Protein AF-A0A1B6HUV1-F1 (afdb_monomer_lite)

Organism: NCBI:txid320908

InterPro domains:
  IPR027272 Piezo family [PTHR47049] (1-199)
  IPR031805 Piezo, TM25-28 [PF15917] (79-197)

Secondary structure (DSSP, 8-state):
-PPPGGGG-HHHHHHHHHHT---SSS---GGGGHHHHHHHHHHHHHHHHHHHHHHTTTS--TT------HHHHTSTTPPPSS---SS---SHHHHHHHHHHHHHHHHHHHHHHHHHHSS-SHHHHHHHHHHHHHHHHGGGGGGS-HHHHHHHHHHHHHHHHHHHHHHHHHHHHHHHSHHHHHHHHHHHHHHHT------S-----

Structure (mmCIF, N/CA/C/O backbone):
data_AF-A0A1B6HUV1-F1
#
_entry.id   AF-A0A1B6HUV1-F1
#
loop_
_atom_site.group_PDB
_atom_site.id
_atom_site.type_symbol
_atom_site.label_atom_id
_atom_site.label_alt_id
_atom_site.label_comp_id
_atom_site.label_asym_id
_atom_site.label_entity_id
_atom_site.label_seq_id
_atom_site.pdbx_PDB_ins_code
_atom_site.Cartn_x
_atom_site.Cartn_y
_atom_site.Cartn_z
_atom_site.occupancy
_atom_site.B_iso_or_equiv
_atom_site.auth_seq_id
_atom_site.auth_comp_id
_atom_site.auth_asym_id
_atom_site.auth_atom_id
_atom_site.pdbx_PDB_model_num
ATOM 1 N N . CYS A 1 1 ? -28.349 -22.172 30.307 1.00 80.44 1 CYS A N 1
ATOM 2 C CA . CYS A 1 1 ? -27.721 -21.577 29.109 1.00 80.44 1 CYS A CA 1
ATOM 3 C C . CYS A 1 1 ? -26.532 -20.739 29.554 1.00 80.44 1 CYS A C 1
ATOM 5 O O . CYS A 1 1 ? -26.648 -20.102 30.593 1.00 80.44 1 CYS A O 1
ATOM 7 N N . ILE A 1 2 ? -25.417 -20.772 28.823 1.00 85.19 2 ILE A N 1
ATOM 8 C CA . ILE A 1 2 ? -24.266 -19.889 29.067 1.00 85.19 2 ILE A CA 1
ATOM 9 C C . ILE A 1 2 ? -24.419 -18.717 28.101 1.00 85.19 2 ILE A C 1
ATOM 11 O O . ILE A 1 2 ? -24.547 -18.942 26.898 1.00 85.19 2 ILE A O 1
ATOM 15 N N . VAL A 1 3 ? -24.486 -17.503 28.636 1.00 87.25 3 VAL A N 1
ATOM 16 C CA . VAL A 1 3 ? -24.608 -16.267 27.855 1.00 87.25 3 VAL A CA 1
ATOM 17 C C . VAL A 1 3 ? -23.222 -15.643 27.753 1.00 87.25 3 VAL A C 1
ATOM 19 O O . VAL A 1 3 ? -22.431 -15.741 28.692 1.00 87.25 3 VAL A O 1
ATOM 22 N N . TYR A 1 4 ? -22.904 -15.054 26.603 1.00 89.56 4 TYR A N 1
ATOM 23 C CA . TYR A 1 4 ? -21.659 -14.314 26.458 1.00 89.56 4 TYR A CA 1
ATOM 24 C C . TYR A 1 4 ? -21.707 -13.015 27.278 1.00 89.56 4 TYR A C 1
ATOM 26 O O . TYR A 1 4 ? -22.754 -12.375 27.323 1.00 89.56 4 TYR A O 1
ATOM 34 N N . PRO A 1 5 ? -20.592 -12.585 27.889 1.00 90.50 5 PRO A N 1
ATOM 35 C CA . PRO A 1 5 ? -20.577 -11.431 28.789 1.00 90.50 5 PRO A CA 1
ATOM 36 C C . PRO A 1 5 ? -20.516 -10.079 28.051 1.00 90.50 5 PRO A C 1
ATOM 38 O O . PRO A 1 5 ? -20.207 -9.059 28.657 1.00 90.50 5 PRO A O 1
ATOM 41 N N . TRP A 1 6 ? -20.748 -10.043 26.734 1.00 88.75 6 TRP A N 1
ATOM 42 C CA . TRP A 1 6 ? -20.498 -8.849 25.917 1.00 88.75 6 TRP A CA 1
ATOM 43 C C . TRP A 1 6 ? -21.374 -7.657 26.316 1.00 88.75 6 TRP A C 1
ATOM 45 O O . TRP A 1 6 ? -20.890 -6.530 26.302 1.00 88.75 6 TRP A O 1
ATOM 55 N N . ASP A 1 7 ? -22.612 -7.912 26.746 1.00 83.88 7 ASP A N 1
ATOM 56 C CA . ASP A 1 7 ? -23.598 -6.885 27.107 1.00 83.88 7 ASP A CA 1
ATOM 57 C C . ASP A 1 7 ? -23.412 -6.278 28.504 1.00 83.88 7 ASP A C 1
ATOM 59 O O . ASP A 1 7 ? -24.178 -5.404 28.906 1.00 83.88 7 ASP A O 1
ATOM 63 N N . GLU A 1 8 ? -22.404 -6.716 29.263 1.00 86.62 8 GLU A N 1
ATOM 64 C CA . GLU A 1 8 ? -22.185 -6.216 30.623 1.00 86.62 8 GLU A CA 1
ATOM 65 C C . GLU A 1 8 ? -21.719 -4.752 30.646 1.00 86.62 8 GLU A C 1
ATOM 67 O O . GLU A 1 8 ? -22.071 -4.007 31.561 1.00 86.62 8 GLU A O 1
ATOM 72 N N . THR A 1 9 ? -20.932 -4.314 29.654 1.00 87.38 9 THR A N 1
ATOM 73 C CA . THR A 1 9 ? -20.444 -2.926 29.561 1.00 87.38 9 THR A CA 1
ATOM 74 C C . THR A 1 9 ? -20.261 -2.476 28.111 1.00 87.38 9 THR A C 1
ATOM 76 O O . THR A 1 9 ? -19.944 -3.280 27.236 1.00 87.38 9 THR A O 1
ATOM 79 N N . GLU A 1 10 ? -20.347 -1.163 27.862 1.00 83.69 10 GLU A N 1
ATOM 80 C CA . GLU A 1 10 ? -20.057 -0.575 26.540 1.00 83.69 10 GLU A CA 1
ATOM 81 C C . GLU A 1 10 ? -18.635 -0.919 26.039 1.00 83.69 10 GLU A C 1
ATOM 83 O O . GLU A 1 10 ? -18.409 -1.078 24.840 1.00 83.69 10 GLU A O 1
ATOM 88 N N . ILE A 1 11 ? -17.674 -1.081 26.958 1.00 86.31 11 ILE A N 1
ATOM 89 C CA . ILE A 1 11 ? -16.288 -1.471 26.654 1.00 86.31 11 ILE A CA 1
ATOM 90 C C . ILE A 1 11 ? -16.246 -2.896 26.094 1.00 86.31 11 ILE A C 1
ATOM 92 O O . ILE A 1 11 ? -15.588 -3.138 25.081 1.00 86.31 11 ILE A O 1
ATOM 96 N N . LEU A 1 12 ? -16.948 -3.839 26.733 1.00 88.19 12 LEU A N 1
ATOM 97 C CA . LEU A 1 12 ? -17.001 -5.229 26.279 1.00 88.19 12 LEU A CA 1
ATOM 98 C C . LEU A 1 12 ? -17.706 -5.350 24.921 1.00 88.19 12 LEU A C 1
ATOM 100 O O . LEU A 1 12 ? -17.223 -6.095 24.069 1.00 88.19 12 LEU A O 1
ATOM 104 N N . GLN A 1 13 ? -18.755 -4.560 24.674 1.00 85.81 13 GLN A N 1
ATOM 105 C CA . GLN A 1 13 ? -19.392 -4.474 23.355 1.00 85.81 13 GLN A CA 1
ATOM 106 C C . GLN A 1 13 ? -18.425 -3.927 22.289 1.00 85.81 13 GLN A C 1
ATOM 108 O O . GLN A 1 13 ? -18.310 -4.489 21.200 1.00 85.81 13 GLN A O 1
ATOM 113 N N . GLY A 1 14 ? -17.659 -2.877 22.606 1.00 85.38 14 GLY A N 1
ATOM 114 C CA . GLY A 1 14 ? -16.636 -2.337 21.704 1.00 85.38 14 GLY A CA 1
ATOM 115 C C . GLY A 1 14 ? -15.519 -3.340 21.383 1.00 85.38 14 GLY A C 1
ATOM 116 O O . GLY A 1 14 ? -15.074 -3.429 20.235 1.00 85.38 14 GLY A O 1
ATOM 117 N N . ILE A 1 15 ? -15.090 -4.130 22.374 1.00 88.19 15 ILE A N 1
ATOM 118 C CA . ILE A 1 15 ? -14.117 -5.219 22.194 1.00 88.19 15 ILE A CA 1
ATOM 119 C C . ILE A 1 15 ? -14.700 -6.322 21.306 1.00 88.19 15 ILE A C 1
ATOM 121 O O . ILE A 1 15 ? -14.016 -6.781 20.389 1.00 88.19 15 ILE A O 1
ATOM 125 N N . GLN A 1 16 ? -15.947 -6.732 21.554 1.00 89.69 16 GLN A N 1
ATOM 126 C CA . GLN A 1 16 ? -16.643 -7.752 20.768 1.00 89.69 16 GLN A CA 1
ATOM 127 C C . GLN A 1 16 ? -16.723 -7.352 19.291 1.00 89.69 16 GLN A C 1
ATOM 129 O O . GLN A 1 16 ? -16.333 -8.141 18.425 1.00 89.69 16 GLN A O 1
ATOM 134 N N . GLU A 1 17 ? -17.137 -6.114 19.005 1.00 84.50 17 GLU A N 1
ATOM 135 C CA . GLU A 1 17 ? -17.270 -5.607 17.637 1.00 84.50 17 GLU A CA 1
ATOM 136 C C . GLU A 1 17 ? -15.907 -5.520 16.932 1.00 84.50 17 GLU A C 1
ATOM 138 O O . GLU A 1 17 ? -15.778 -5.922 15.772 1.00 84.50 17 GLU A O 1
ATOM 143 N N . TRP A 1 18 ? -14.874 -5.018 17.621 1.00 85.62 18 TRP A N 1
ATOM 144 C CA . TRP A 1 18 ? -13.548 -4.838 17.027 1.00 85.62 18 TRP A CA 1
ATOM 145 C C . TRP A 1 18 ? -12.814 -6.167 16.796 1.00 85.62 18 TRP A C 1
ATOM 147 O O . TRP A 1 18 ? -12.224 -6.358 15.733 1.00 85.62 18 TRP A O 1
ATOM 157 N N . MET A 1 19 ? -12.875 -7.101 17.752 1.00 88.75 19 MET A N 1
ATOM 158 C CA . MET A 1 19 ? -12.249 -8.424 17.622 1.00 88.75 19 MET A CA 1
ATOM 159 C C . MET A 1 19 ? -13.048 -9.397 16.745 1.00 88.75 19 MET A C 1
ATOM 161 O O . MET A 1 19 ? -12.586 -10.515 16.519 1.00 88.75 19 MET A O 1
ATOM 165 N N . PHE A 1 20 ? -14.221 -8.990 16.244 1.00 89.88 20 PHE A N 1
ATOM 166 C CA . PHE A 1 20 ? -15.094 -9.823 15.415 1.00 89.88 20 PHE A CA 1
ATOM 167 C C . PHE A 1 20 ? -15.537 -11.110 16.143 1.00 89.88 20 PHE A C 1
ATOM 169 O O . PHE A 1 20 ? -15.536 -12.206 15.579 1.00 89.88 20 PHE A O 1
ATOM 176 N N . LEU A 1 21 ? -15.886 -10.986 17.428 1.00 91.44 21 LEU A N 1
ATOM 177 C CA . LEU A 1 21 ? -16.279 -12.121 18.266 1.00 91.44 21 LEU A CA 1
ATOM 178 C C . LEU A 1 21 ? -17.738 -12.550 18.028 1.00 91.44 21 LEU A C 1
ATOM 180 O O . LEU A 1 21 ? -18.587 -11.714 17.712 1.00 91.44 21 LEU A O 1
ATOM 184 N N . PRO A 1 22 ? -18.059 -13.846 18.205 1.00 91.50 22 PRO A N 1
ATOM 185 C CA . PRO A 1 22 ? -19.411 -14.349 18.017 1.00 91.50 22 PRO A CA 1
ATOM 186 C C . PRO A 1 22 ? -20.359 -13.845 19.110 1.00 91.50 22 PRO A C 1
ATOM 188 O O . PRO A 1 22 ? -20.029 -13.849 20.298 1.00 91.50 22 PRO A O 1
ATOM 191 N N . ASP A 1 23 ? -21.562 -13.475 18.687 1.00 89.25 23 ASP A N 1
ATOM 192 C CA . ASP A 1 23 ? -22.667 -13.076 19.551 1.00 89.25 23 ASP A CA 1
ATOM 193 C C . ASP A 1 23 ? -23.992 -13.515 18.890 1.00 89.25 23 ASP A C 1
ATOM 195 O O . ASP A 1 23 ? -24.202 -13.221 17.708 1.00 89.25 23 ASP A O 1
ATOM 199 N N . PRO A 1 24 ? -24.867 -14.264 19.587 1.00 86.56 24 PRO A N 1
ATOM 200 C CA . PRO A 1 24 ? -26.168 -14.663 19.055 1.00 86.56 24 PRO A CA 1
ATOM 201 C C . PRO A 1 24 ? -27.162 -13.500 18.895 1.00 86.56 24 PRO A C 1
ATOM 203 O O . PRO A 1 24 ? -28.069 -13.606 18.072 1.00 86.56 24 PRO A O 1
ATOM 206 N N . ILE A 1 25 ? -27.021 -12.419 19.668 1.00 85.06 25 ILE A N 1
ATOM 207 C CA . ILE A 1 25 ? -27.907 -11.249 19.641 1.00 85.06 25 ILE A CA 1
ATOM 208 C C . ILE A 1 25 ? -27.407 -10.250 18.592 1.00 85.06 25 ILE A C 1
ATOM 210 O O . ILE A 1 25 ? -28.195 -9.733 17.794 1.00 85.06 25 ILE A O 1
ATOM 214 N N . HIS A 1 26 ? -26.097 -9.990 18.563 1.00 84.62 26 HIS A N 1
ATOM 215 C CA . HIS A 1 26 ? -25.458 -9.012 17.673 1.00 84.62 26 HIS A CA 1
ATOM 216 C C . HIS A 1 26 ? -24.318 -9.638 16.850 1.00 84.62 26 HIS A C 1
ATOM 218 O O . HIS A 1 26 ? -23.142 -9.308 17.037 1.00 84.62 26 HIS A O 1
ATOM 224 N N . PRO A 1 27 ? -24.635 -10.550 15.911 1.00 87.25 27 PRO A N 1
ATOM 225 C CA . PRO A 1 27 ? -23.617 -11.288 15.181 1.00 87.25 27 PRO A CA 1
ATOM 226 C C . PRO A 1 27 ? -22.751 -10.361 14.317 1.00 87.25 27 PRO A C 1
ATOM 228 O O . PRO A 1 27 ? -23.274 -9.475 13.628 1.00 87.25 27 PRO A O 1
ATOM 231 N N . PRO A 1 28 ? -21.424 -10.580 14.282 1.00 88.00 28 PRO A N 1
ATOM 232 C CA . PRO A 1 28 ? -20.547 -9.786 13.444 1.00 88.00 28 PRO A CA 1
ATOM 233 C C . PRO A 1 28 ? -20.866 -10.033 11.956 1.00 88.00 28 PRO A C 1
ATOM 235 O O . PRO A 1 28 ? -21.083 -11.172 11.531 1.00 88.00 28 PRO A O 1
ATOM 238 N N . PRO A 1 29 ? -20.900 -8.981 11.120 1.00 86.75 29 PRO A N 1
ATOM 239 C CA . PRO A 1 29 ? -21.332 -9.100 9.732 1.00 86.75 29 PRO A CA 1
ATOM 240 C C . PRO A 1 29 ? -20.332 -9.897 8.883 1.00 86.75 29 PRO A C 1
ATOM 242 O O . PRO A 1 29 ? -19.293 -9.380 8.463 1.00 86.75 29 PRO A O 1
ATOM 245 N N . ALA A 1 30 ? -20.691 -11.142 8.561 1.00 89.75 30 ALA A N 1
ATOM 246 C CA . ALA A 1 30 ? -19.861 -12.074 7.795 1.00 89.75 30 ALA A CA 1
ATOM 247 C C . ALA A 1 30 ? -19.481 -11.572 6.388 1.00 89.75 30 ALA A C 1
ATOM 249 O O . ALA A 1 30 ? -18.423 -11.933 5.879 1.00 89.75 30 ALA A O 1
ATOM 250 N N . TYR A 1 31 ? -20.282 -10.698 5.764 1.00 88.69 31 TYR A N 1
ATOM 251 C CA . TYR A 1 31 ? -19.970 -10.161 4.431 1.00 88.69 31 TYR A CA 1
ATOM 252 C C . TYR A 1 31 ? -18.658 -9.358 4.394 1.00 88.69 31 TYR A C 1
ATOM 254 O O . TYR A 1 31 ? -18.056 -9.238 3.328 1.00 88.69 31 TYR A O 1
ATOM 262 N N . LYS A 1 32 ? -18.174 -8.840 5.537 1.00 87.50 32 LYS A N 1
ATOM 263 C CA . LYS A 1 32 ? -16.873 -8.150 5.621 1.00 87.50 32 LYS A CA 1
ATOM 264 C C . LYS A 1 32 ? -15.701 -9.072 5.245 1.00 87.50 32 LYS A C 1
ATOM 266 O O . LYS A 1 32 ? -14.723 -8.594 4.677 1.00 87.50 32 LYS A O 1
ATOM 271 N N . LEU A 1 33 ? -15.838 -10.384 5.465 1.00 91.44 33 LEU A N 1
ATOM 272 C CA . LEU A 1 33 ? -14.831 -11.399 5.124 1.00 91.44 33 LEU A CA 1
ATOM 273 C C . LEU A 1 33 ? -14.661 -11.599 3.608 1.00 91.44 33 LEU A C 1
ATOM 275 O O . LEU A 1 33 ? -13.710 -12.248 3.176 1.00 91.44 33 LEU A O 1
ATOM 279 N N . MET A 1 34 ? -15.538 -11.026 2.774 1.00 93.62 34 MET A N 1
ATOM 280 C CA . MET A 1 34 ? -15.381 -11.076 1.315 1.00 93.62 34 MET A CA 1
ATOM 281 C C . MET A 1 34 ? -14.080 -10.411 0.856 1.00 93.62 34 MET A C 1
ATOM 283 O O . MET A 1 34 ? -13.440 -10.899 -0.074 1.00 93.62 34 MET A O 1
ATOM 287 N N . CYS A 1 35 ? -13.649 -9.339 1.527 1.00 92.00 35 CYS A N 1
ATOM 288 C CA . CYS A 1 35 ? -12.364 -8.701 1.245 1.00 92.00 35 CYS A CA 1
ATOM 289 C C . CYS A 1 35 ? -11.197 -9.672 1.482 1.00 92.00 35 CYS A C 1
ATOM 291 O O . CYS A 1 35 ? -10.323 -9.799 0.623 1.00 92.00 35 CYS A O 1
ATOM 293 N N . ASP A 1 36 ? -11.222 -10.406 2.595 1.00 94.94 36 ASP A N 1
ATOM 294 C CA . ASP A 1 36 ? -10.185 -11.383 2.942 1.00 94.94 36 ASP A CA 1
ATOM 295 C C . ASP A 1 36 ? -10.186 -12.569 1.975 1.00 94.94 36 ASP A C 1
ATOM 297 O O . ASP A 1 36 ? -9.124 -13.036 1.566 1.00 94.94 36 ASP A O 1
ATOM 301 N N . PHE A 1 37 ? -11.365 -13.014 1.531 1.00 96.62 37 PHE A N 1
ATOM 302 C CA . PHE A 1 37 ? -11.483 -14.037 0.493 1.00 96.62 37 PHE A CA 1
ATOM 303 C C . PHE A 1 37 ? -10.841 -13.595 -0.830 1.00 96.62 37 PHE A C 1
ATOM 305 O O . PHE A 1 37 ? -10.109 -14.369 -1.451 1.00 96.62 37 PHE A O 1
ATOM 312 N N . VAL A 1 38 ? -11.065 -12.347 -1.258 1.00 97.00 38 VAL A N 1
ATOM 313 C CA . VAL A 1 38 ? -10.429 -11.800 -2.469 1.00 97.00 38 VAL A CA 1
ATOM 314 C C . VAL A 1 38 ? -8.910 -11.746 -2.302 1.00 97.00 38 VAL A C 1
ATOM 316 O O . VAL A 1 38 ? -8.186 -12.159 -3.209 1.00 97.00 38 VAL A O 1
ATOM 319 N N . VAL A 1 39 ? -8.410 -11.306 -1.143 1.00 97.69 39 VAL A N 1
ATOM 320 C CA . VAL A 1 39 ? -6.967 -11.312 -0.847 1.00 97.69 39 VAL A CA 1
ATOM 321 C C . VAL A 1 39 ? -6.408 -12.735 -0.890 1.00 97.69 39 VAL A C 1
ATOM 323 O O . VAL A 1 39 ? -5.384 -12.961 -1.532 1.00 97.69 39 VAL A O 1
ATOM 326 N N . LEU A 1 40 ? -7.092 -13.708 -0.284 1.00 97.94 40 LEU A N 1
ATOM 327 C CA . LEU A 1 40 ? -6.692 -15.114 -0.314 1.00 97.94 40 LEU A CA 1
ATOM 328 C C . LEU A 1 40 ? -6.615 -15.644 -1.749 1.00 97.94 40 LEU A C 1
ATOM 330 O O . LEU A 1 40 ? -5.623 -16.271 -2.115 1.00 97.94 40 LEU A O 1
ATOM 334 N N . LEU A 1 41 ? -7.613 -15.344 -2.584 1.00 98.06 41 LEU A N 1
ATOM 335 C CA . LEU A 1 41 ? -7.611 -15.719 -3.997 1.00 98.06 41 LEU A CA 1
ATOM 336 C C . LEU A 1 41 ? -6.377 -15.153 -4.712 1.00 98.06 41 LEU A C 1
ATOM 338 O O . LEU A 1 41 ? -5.681 -15.897 -5.409 1.00 98.06 41 LEU A O 1
ATOM 342 N N . LEU A 1 42 ? -6.075 -13.865 -4.517 1.00 98.31 42 LEU A N 1
ATOM 343 C CA . LEU A 1 42 ? -4.901 -13.218 -5.110 1.00 98.31 42 LEU A CA 1
ATOM 344 C C . LEU A 1 42 ? -3.592 -13.853 -4.620 1.00 98.31 42 LEU A C 1
ATOM 346 O O . LEU A 1 42 ? -2.721 -14.146 -5.438 1.00 98.31 42 LEU A O 1
ATOM 350 N N . VAL A 1 43 ? -3.470 -14.145 -3.323 1.00 98.19 43 VAL A N 1
ATOM 351 C CA . VAL A 1 43 ? -2.295 -14.815 -2.741 1.00 98.19 43 VAL A CA 1
ATOM 352 C C . VAL A 1 43 ? -2.127 -16.229 -3.303 1.00 98.19 43 VAL A C 1
ATOM 354 O O . VAL A 1 43 ? -1.019 -16.611 -3.678 1.00 98.19 43 VAL A O 1
ATOM 357 N N . CYS A 1 44 ? -3.209 -17.000 -3.447 1.00 98.31 44 CYS A N 1
ATOM 358 C CA . CYS A 1 44 ? -3.165 -18.328 -4.061 1.00 98.31 44 CYS A CA 1
ATOM 359 C C . CYS A 1 44 ? -2.705 -18.272 -5.526 1.00 98.31 44 CYS A C 1
ATOM 361 O O . CYS A 1 44 ? -1.914 -19.114 -5.959 1.00 98.31 44 CYS A O 1
ATOM 363 N N . ARG A 1 45 ? -3.164 -17.277 -6.297 1.00 98.12 45 ARG A N 1
ATOM 364 C CA . ARG A 1 45 ? -2.703 -17.066 -7.679 1.00 98.12 45 ARG A CA 1
ATOM 365 C C . ARG A 1 45 ? -1.243 -16.629 -7.727 1.00 98.12 45 ARG A C 1
ATOM 367 O O . ARG A 1 45 ? -0.491 -17.174 -8.529 1.00 98.12 45 ARG A O 1
ATOM 374 N N . GLN A 1 46 ? -0.819 -15.739 -6.836 1.00 97.62 46 GLN A N 1
ATOM 375 C CA . GLN A 1 46 ? 0.578 -15.322 -6.738 1.00 97.62 46 GLN A CA 1
ATOM 376 C C . GLN A 1 46 ? 1.501 -16.500 -6.386 1.00 97.62 46 GLN A C 1
ATOM 378 O O . GLN A 1 46 ? 2.566 -16.650 -6.979 1.00 97.62 46 GLN A O 1
ATOM 383 N N . ALA A 1 47 ? 1.074 -17.392 -5.488 1.00 97.88 47 ALA A N 1
ATOM 384 C CA . ALA A 1 47 ? 1.823 -18.602 -5.154 1.00 97.88 47 ALA A CA 1
ATOM 385 C C . ALA A 1 47 ? 1.992 -19.540 -6.361 1.00 97.88 47 ALA A C 1
ATOM 387 O O . ALA A 1 47 ? 3.040 -20.167 -6.515 1.00 97.88 47 ALA A O 1
ATOM 388 N N . LEU A 1 48 ? 0.989 -19.627 -7.243 1.00 96.69 48 LEU A N 1
ATOM 389 C CA . LEU A 1 48 ? 1.117 -20.359 -8.504 1.00 96.69 48 LEU A CA 1
ATOM 390 C C . LEU A 1 48 ? 2.158 -19.711 -9.427 1.00 96.69 48 LEU A C 1
ATOM 392 O O . LEU A 1 48 ? 2.984 -20.431 -9.982 1.00 96.69 48 LEU A O 1
ATOM 396 N N . VAL A 1 49 ? 2.151 -18.380 -9.557 1.00 95.25 49 VAL A N 1
ATOM 397 C CA . VAL A 1 49 ? 3.151 -17.644 -10.353 1.00 95.25 49 VAL A CA 1
ATOM 398 C C . VAL A 1 49 ? 4.563 -17.921 -9.834 1.00 95.25 49 VAL A C 1
ATOM 400 O O . VAL A 1 49 ? 5.422 -18.311 -10.619 1.00 95.25 49 VAL A O 1
ATOM 403 N N . PHE A 1 50 ? 4.787 -17.866 -8.518 1.00 96.06 50 PHE A N 1
ATOM 404 C CA . PHE A 1 50 ? 6.094 -18.191 -7.932 1.00 96.06 50 PHE A CA 1
ATOM 405 C C . PHE A 1 50 ? 6.532 -19.639 -8.180 1.00 96.06 50 PHE A C 1
ATOM 407 O O . PHE A 1 50 ? 7.710 -19.894 -8.415 1.00 96.06 50 PHE A O 1
ATOM 414 N N . ARG A 1 51 ? 5.603 -20.605 -8.188 1.00 95.62 51 ARG A N 1
ATOM 415 C CA . ARG A 1 51 ? 5.925 -21.997 -8.557 1.00 95.62 51 ARG A CA 1
ATOM 416 C C . ARG A 1 51 ? 6.335 -22.125 -10.023 1.00 95.62 51 ARG A C 1
ATOM 418 O O . ARG A 1 51 ? 7.209 -22.929 -10.339 1.00 95.62 51 ARG A O 1
ATOM 425 N N . ILE A 1 52 ? 5.702 -21.363 -10.917 1.00 93.75 52 ILE A N 1
ATOM 426 C CA . I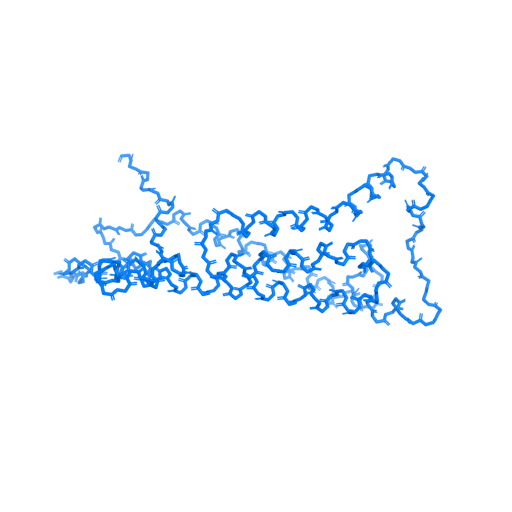LE A 1 52 ? 6.062 -21.329 -12.340 1.00 93.75 52 ILE A CA 1
ATOM 427 C C . ILE A 1 52 ? 7.451 -20.713 -12.509 1.00 93.75 52 ILE A C 1
ATOM 429 O O . ILE A 1 52 ? 8.274 -21.310 -13.201 1.00 93.75 52 ILE A O 1
ATOM 433 N N . GLU A 1 53 ? 7.724 -19.588 -11.844 1.00 94.56 53 GLU A N 1
ATOM 434 C CA . GLU A 1 53 ? 9.041 -18.941 -11.839 1.00 94.56 53 GLU A CA 1
ATOM 435 C C . GLU A 1 53 ? 10.127 -19.884 -11.317 1.00 94.56 53 GLU A C 1
ATOM 437 O O . GLU A 1 53 ? 11.165 -20.020 -11.951 1.00 94.56 53 GLU A O 1
ATOM 442 N N . GLN A 1 54 ? 9.866 -20.600 -10.219 1.00 93.56 54 GLN A N 1
ATOM 443 C CA . GLN A 1 54 ? 10.812 -21.566 -9.660 1.00 93.56 54 GLN A CA 1
ATOM 444 C C . GLN A 1 54 ? 11.074 -22.746 -10.607 1.00 93.56 54 GLN A C 1
ATOM 446 O O . GLN A 1 54 ? 12.209 -23.198 -10.727 1.00 93.56 54 GLN A O 1
ATOM 451 N N . ARG A 1 55 ? 10.040 -23.264 -11.286 1.00 92.62 55 ARG A N 1
ATOM 452 C CA . ARG A 1 55 ? 10.179 -24.383 -12.236 1.00 92.62 55 ARG A CA 1
ATOM 453 C C . ARG A 1 55 ? 10.971 -23.996 -13.488 1.00 92.62 55 ARG A C 1
ATOM 455 O O . ARG A 1 55 ? 11.642 -24.854 -14.049 1.00 92.62 55 ARG A O 1
ATOM 462 N N . HIS A 1 56 ? 10.857 -22.748 -13.931 1.00 91.81 56 HIS A N 1
ATOM 463 C CA . HIS A 1 56 ? 11.530 -22.246 -15.131 1.00 91.81 56 HIS A CA 1
ATOM 464 C C . HIS A 1 56 ? 12.734 -21.364 -14.789 1.00 91.81 56 HIS A C 1
ATOM 466 O O . HIS A 1 56 ? 13.193 -20.601 -15.636 1.00 91.81 56 HIS A O 1
ATOM 472 N N . ASP A 1 57 ? 13.260 -21.444 -13.563 1.00 90.25 57 ASP A N 1
ATOM 473 C CA . ASP A 1 57 ? 14.425 -20.653 -13.191 1.00 90.25 57 ASP A CA 1
ATOM 474 C C . ASP A 1 57 ? 15.634 -21.071 -14.039 1.00 90.25 57 ASP A C 1
ATOM 476 O O . ASP A 1 57 ? 16.020 -22.237 -14.071 1.00 90.25 57 ASP A O 1
ATOM 480 N N . GLY A 1 58 ? 16.202 -20.117 -14.776 1.00 85.44 58 GLY A N 1
ATOM 481 C CA . GLY A 1 58 ? 17.297 -20.370 -15.717 1.00 85.44 58 GLY A CA 1
ATOM 482 C C . GLY A 1 58 ? 16.883 -20.996 -17.055 1.00 85.44 58 GLY A C 1
ATOM 483 O O . GLY A 1 58 ? 17.751 -21.217 -17.897 1.00 85.44 58 GLY A O 1
ATOM 484 N N . HIS A 1 59 ? 15.591 -21.236 -17.286 1.00 88.50 59 HIS A N 1
ATOM 485 C CA . HIS A 1 59 ? 15.057 -21.709 -18.564 1.00 88.50 59 HIS A CA 1
ATOM 486 C C . HIS A 1 59 ? 14.272 -20.608 -19.283 1.00 88.50 59 HIS A C 1
ATOM 488 O O . HIS A 1 59 ? 13.738 -19.689 -18.660 1.00 88.50 59 HIS A O 1
ATOM 494 N N . GLU A 1 60 ? 14.181 -20.700 -20.611 1.00 86.00 60 GLU A N 1
ATOM 495 C CA . GLU A 1 60 ? 13.330 -19.793 -21.376 1.00 86.00 60 GLU A CA 1
ATOM 496 C C . GLU A 1 60 ? 11.855 -20.046 -21.048 1.00 86.00 60 GLU A C 1
ATOM 498 O O . GLU A 1 60 ? 11.344 -21.164 -21.137 1.00 86.00 60 GLU A O 1
ATOM 503 N N . TYR A 1 61 ? 11.163 -18.976 -20.672 1.00 90.38 61 TYR A N 1
ATOM 504 C CA . TYR A 1 61 ? 9.726 -18.951 -20.456 1.00 90.38 61 TYR A CA 1
ATOM 505 C C . TYR A 1 61 ? 9.118 -17.919 -21.403 1.00 90.38 61 TYR A C 1
ATOM 507 O O . TYR A 1 61 ? 9.672 -16.833 -21.569 1.00 90.38 61 TYR A O 1
ATOM 515 N N . ALA A 1 62 ? 7.965 -18.223 -22.007 1.00 91.25 62 ALA A N 1
ATOM 516 C CA . ALA A 1 62 ? 7.340 -17.347 -23.005 1.00 91.25 62 ALA A CA 1
ATOM 517 C C . ALA A 1 62 ? 7.030 -15.933 -22.470 1.00 91.25 62 ALA A C 1
ATOM 519 O O . ALA A 1 62 ? 7.035 -14.968 -23.228 1.00 91.25 62 ALA A O 1
ATOM 520 N N . GLY A 1 63 ? 6.782 -15.803 -21.161 1.00 87.19 63 GLY A N 1
ATOM 521 C CA . GLY A 1 63 ? 6.576 -14.517 -20.484 1.00 87.19 63 GLY A CA 1
ATOM 522 C C . GLY A 1 63 ? 7.860 -13.792 -20.058 1.00 87.19 63 GLY A C 1
ATOM 523 O O . GLY A 1 63 ? 7.768 -12.723 -19.465 1.00 87.19 63 GLY A O 1
ATOM 524 N N . GLY A 1 64 ? 9.039 -14.352 -20.334 1.00 89.06 64 GLY A N 1
ATOM 525 C CA . GLY A 1 64 ? 10.327 -13.808 -19.914 1.00 89.06 64 GLY A CA 1
ATOM 526 C C . GLY A 1 64 ? 10.641 -14.019 -18.428 1.00 89.06 64 GLY A C 1
ATOM 527 O O . GLY A 1 64 ? 10.043 -14.857 -17.753 1.00 89.06 64 GLY A O 1
ATOM 528 N N . THR A 1 65 ? 11.623 -13.260 -17.934 1.00 88.38 65 THR A N 1
ATOM 529 C CA . THR A 1 65 ? 12.112 -13.306 -16.547 1.00 88.38 65 THR A CA 1
ATOM 530 C C . THR A 1 65 ? 11.574 -12.144 -15.715 1.00 88.38 65 THR A C 1
ATOM 532 O O . THR A 1 65 ? 11.616 -10.996 -16.151 1.00 88.38 65 THR A O 1
ATOM 535 N N . ASN A 1 66 ? 11.139 -12.434 -14.485 1.00 90.19 66 ASN A N 1
ATOM 536 C CA . ASN A 1 66 ? 10.717 -11.434 -13.494 1.00 90.19 66 ASN A CA 1
ATOM 537 C C . ASN A 1 66 ? 11.837 -11.068 -12.499 1.00 90.19 66 ASN A C 1
ATOM 539 O O . ASN A 1 66 ? 11.585 -10.453 -11.460 1.00 90.19 66 ASN A O 1
ATOM 543 N N . LYS A 1 67 ? 13.093 -11.446 -12.786 1.00 88.81 67 LYS A N 1
ATOM 544 C CA . LYS A 1 67 ? 14.239 -11.099 -11.934 1.00 88.81 67 LYS A CA 1
ATOM 545 C C . LYS A 1 67 ? 14.484 -9.588 -11.925 1.00 88.81 67 LYS A C 1
ATOM 547 O O . LYS A 1 67 ? 14.338 -8.886 -12.923 1.00 88.81 67 LYS A O 1
ATOM 552 N N . ARG A 1 68 ? 14.887 -9.082 -10.762 1.00 88.19 68 ARG A N 1
ATOM 553 C CA . ARG A 1 68 ? 15.163 -7.662 -10.531 1.00 88.19 68 ARG A CA 1
ATOM 554 C C . ARG A 1 68 ? 16.458 -7.251 -11.246 1.00 88.19 68 ARG A C 1
ATOM 556 O O . ARG A 1 68 ? 17.511 -7.777 -10.922 1.00 88.19 68 ARG A O 1
ATOM 563 N N . ILE A 1 69 ? 16.388 -6.263 -12.141 1.00 88.94 69 ILE A N 1
ATOM 564 C CA . ILE A 1 69 ? 17.508 -5.854 -13.020 1.00 88.94 69 ILE A CA 1
ATOM 565 C C . ILE A 1 69 ? 18.414 -4.735 -12.472 1.00 88.94 69 ILE A C 1
ATOM 567 O O . ILE A 1 69 ? 19.301 -4.257 -13.168 1.00 88.94 69 ILE A O 1
ATOM 571 N N . ILE A 1 70 ? 18.185 -4.242 -11.254 1.00 86.12 70 ILE A N 1
ATOM 572 C CA . ILE A 1 70 ? 18.824 -2.994 -10.777 1.00 86.12 70 ILE A CA 1
ATOM 573 C C . ILE A 1 70 ? 20.344 -3.099 -10.702 1.00 86.12 70 ILE A C 1
ATOM 575 O O . ILE A 1 70 ? 21.036 -2.116 -10.948 1.00 86.12 70 ILE A O 1
ATOM 579 N N . ASP A 1 71 ? 20.857 -4.278 -10.360 1.00 83.19 71 ASP A N 1
ATOM 580 C CA . ASP A 1 71 ? 22.298 -4.502 -10.295 1.00 83.19 71 ASP A CA 1
ATOM 581 C C . ASP A 1 71 ? 22.921 -4.702 -11.676 1.00 83.19 71 ASP A C 1
ATOM 583 O O . ASP A 1 71 ? 24.128 -4.529 -11.799 1.00 83.19 71 ASP A O 1
ATOM 587 N N . ASP A 1 72 ? 22.119 -5.020 -12.695 1.00 83.69 72 ASP A N 1
ATOM 588 C CA . ASP A 1 72 ? 22.572 -5.218 -14.070 1.00 83.69 72 ASP A CA 1
ATOM 589 C C . ASP A 1 72 ? 22.562 -3.909 -14.864 1.00 83.69 72 ASP A C 1
ATOM 591 O O . ASP A 1 72 ? 23.498 -3.647 -15.608 1.00 83.69 72 ASP A O 1
ATOM 595 N N . VAL A 1 73 ? 21.567 -3.041 -14.645 1.00 83.00 73 VAL A N 1
ATOM 596 C CA . VAL A 1 73 ? 21.427 -1.746 -15.344 1.00 83.00 73 VAL A CA 1
ATOM 597 C C . VAL A 1 73 ? 22.627 -0.819 -15.120 1.00 83.00 73 VAL A C 1
ATOM 599 O O . VAL A 1 73 ? 22.961 -0.020 -15.989 1.00 83.00 73 VAL A O 1
ATOM 602 N N . GLU A 1 74 ? 23.283 -0.918 -13.964 1.00 77.31 74 GLU A N 1
ATOM 603 C CA . GLU A 1 74 ? 24.459 -0.104 -13.630 1.00 77.31 74 GLU A CA 1
ATOM 604 C C . GLU A 1 74 ? 25.794 -0.776 -14.026 1.00 77.31 74 GLU A C 1
ATOM 606 O O . GLU A 1 74 ? 26.852 -0.172 -13.843 1.00 77.31 74 GLU A O 1
ATOM 611 N N . ARG A 1 75 ? 25.785 -2.010 -14.563 1.00 81.94 75 ARG A N 1
ATOM 612 C CA . ARG A 1 75 ? 27.005 -2.698 -15.029 1.00 81.94 75 ARG A CA 1
ATOM 613 C C . ARG A 1 75 ? 27.423 -2.199 -16.407 1.00 81.94 75 ARG A C 1
ATOM 615 O O . ARG A 1 75 ? 26.599 -1.991 -17.298 1.00 81.94 75 ARG A O 1
ATOM 622 N N . SER A 1 76 ? 28.732 -2.076 -16.611 1.00 76.56 76 SER A N 1
ATOM 623 C CA . SER A 1 76 ? 29.293 -1.784 -17.927 1.00 76.56 76 SER A CA 1
ATOM 624 C C . SER A 1 76 ? 28.962 -2.914 -18.911 1.00 76.56 76 SER A C 1
ATOM 626 O O . SER A 1 76 ? 29.195 -4.087 -18.632 1.00 76.56 76 SER A O 1
ATOM 628 N N . GLY A 1 77 ? 28.405 -2.556 -20.070 1.00 81.12 77 GLY A N 1
ATOM 629 C CA . GLY A 1 77 ? 28.055 -3.511 -21.127 1.00 81.12 77 GLY A CA 1
ATOM 630 C C . GLY A 1 77 ? 26.651 -4.119 -21.037 1.00 81.12 77 GLY A C 1
ATOM 631 O O . GLY A 1 77 ? 26.325 -4.975 -21.856 1.00 81.12 77 GLY A O 1
ATOM 632 N N . PHE A 1 78 ? 25.801 -3.687 -20.097 1.00 85.75 78 PHE A N 1
ATOM 633 C CA . PHE A 1 78 ? 24.393 -4.087 -20.096 1.00 85.75 78 PHE A CA 1
ATOM 634 C C . PHE A 1 78 ? 23.656 -3.507 -21.310 1.00 85.75 78 PHE A C 1
ATOM 636 O O . PHE A 1 78 ? 23.600 -2.292 -21.504 1.00 85.75 78 PHE A O 1
ATOM 643 N N . VAL A 1 79 ? 23.065 -4.386 -22.120 1.00 86.81 79 VAL A N 1
ATOM 644 C CA . VAL A 1 79 ? 22.239 -4.008 -23.269 1.00 86.81 79 VAL A CA 1
ATOM 645 C C . VAL A 1 79 ? 20.778 -4.154 -22.871 1.00 86.81 79 VAL A C 1
ATOM 647 O O . VAL A 1 79 ? 20.321 -5.256 -22.573 1.00 86.81 79 VAL A O 1
ATOM 650 N N . ASN A 1 80 ? 20.038 -3.043 -22.870 1.00 87.44 80 ASN A N 1
ATOM 651 C CA . ASN A 1 80 ? 18.602 -3.077 -22.618 1.00 87.44 80 ASN A CA 1
ATOM 652 C C . ASN A 1 80 ? 17.907 -3.881 -23.738 1.00 87.44 80 ASN A C 1
ATOM 654 O O . ASN A 1 80 ? 17.991 -3.472 -24.898 1.00 87.44 80 ASN A O 1
ATOM 658 N N . PRO A 1 81 ? 17.211 -4.991 -23.425 1.00 87.38 81 PRO A N 1
ATOM 659 C CA . PRO A 1 81 ? 16.523 -5.793 -24.436 1.00 87.38 81 PRO A CA 1
ATOM 660 C C . PRO A 1 81 ? 15.320 -5.063 -25.052 1.00 87.38 81 PRO A C 1
ATOM 662 O O . PRO A 1 81 ? 14.837 -5.454 -26.113 1.00 87.38 81 PRO A O 1
ATOM 665 N N . VAL A 1 82 ? 14.816 -4.013 -24.395 1.00 88.50 82 VAL A N 1
ATOM 666 C CA . VAL A 1 82 ? 13.681 -3.223 -24.876 1.00 88.50 82 VAL A CA 1
ATOM 667 C C . VAL A 1 82 ? 14.187 -2.087 -25.775 1.00 88.50 82 VAL A C 1
ATOM 669 O O . VAL A 1 82 ? 15.007 -1.284 -25.321 1.00 88.50 82 VAL A O 1
ATOM 672 N N . PRO A 1 83 ? 13.692 -1.968 -27.025 1.00 90.38 83 PRO A N 1
ATOM 673 C CA . PRO A 1 83 ? 14.071 -0.873 -27.914 1.00 90.38 83 PRO A CA 1
ATOM 674 C C . PRO A 1 83 ? 13.609 0.482 -27.362 1.00 90.38 83 PRO A C 1
ATOM 676 O O . PRO A 1 83 ? 12.610 0.568 -26.647 1.00 90.38 83 PRO A O 1
ATOM 679 N N . ASP A 1 84 ? 14.321 1.552 -27.722 1.00 89.81 84 ASP A N 1
ATOM 680 C CA . ASP A 1 84 ? 13.995 2.913 -27.283 1.00 89.81 84 ASP A CA 1
ATOM 681 C C . ASP A 1 84 ? 12.630 3.368 -27.827 1.00 89.81 84 ASP A C 1
ATOM 683 O O . ASP A 1 84 ? 12.486 3.678 -29.009 1.00 89.81 84 ASP A O 1
ATOM 687 N N . PHE A 1 85 ? 11.642 3.425 -26.933 1.00 91.62 85 PHE A N 1
ATOM 688 C CA . PHE A 1 85 ? 10.289 3.917 -27.196 1.00 91.62 85 PHE A CA 1
ATOM 689 C C . PHE A 1 85 ? 10.074 5.365 -26.717 1.00 91.62 85 PHE A C 1
ATOM 691 O O . PHE A 1 85 ? 8.988 5.917 -26.900 1.00 91.62 85 PHE A O 1
ATOM 698 N N . ILE A 1 86 ? 11.078 5.988 -26.085 1.00 89.12 86 ILE A N 1
ATOM 699 C CA . ILE A 1 86 ? 10.985 7.352 -25.553 1.00 89.12 86 ILE A CA 1
ATOM 700 C C . ILE A 1 86 ? 11.350 8.364 -26.637 1.00 89.12 86 ILE A C 1
ATOM 702 O O . ILE A 1 86 ? 10.551 9.262 -26.925 1.00 89.12 86 ILE A O 1
ATOM 706 N N . SER A 1 87 ? 12.525 8.209 -27.254 1.00 91.06 87 SER A N 1
ATOM 707 C CA . SER A 1 87 ? 13.011 9.152 -28.272 1.00 91.06 87 SER A CA 1
ATOM 708 C C . SER A 1 87 ? 12.425 8.847 -29.650 1.00 91.06 87 SER A C 1
ATOM 710 O O . SER A 1 87 ? 12.123 9.763 -30.411 1.00 91.06 87 SER A O 1
ATOM 712 N N . HIS A 1 88 ? 12.213 7.563 -29.955 1.00 89.38 88 HIS A N 1
ATOM 713 C CA . HIS A 1 88 ? 11.764 7.091 -31.265 1.00 89.38 88 HIS A CA 1
ATOM 714 C C . HIS A 1 88 ? 10.469 6.278 -31.154 1.00 89.38 88 HIS A C 1
ATOM 716 O O . HIS A 1 88 ? 10.481 5.049 -31.189 1.00 89.38 88 HIS A O 1
ATOM 722 N N . ALA A 1 89 ? 9.326 6.959 -31.054 1.00 90.31 89 ALA A N 1
ATOM 723 C CA . ALA A 1 89 ? 8.027 6.290 -31.079 1.00 90.31 89 ALA A CA 1
ATOM 724 C C . ALA A 1 89 ? 7.705 5.793 -32.502 1.00 90.31 89 ALA A C 1
ATOM 726 O O . ALA A 1 89 ? 7.555 6.597 -33.422 1.00 90.31 89 ALA A O 1
ATOM 727 N N . ARG A 1 90 ? 7.604 4.469 -32.687 1.00 91.94 90 ARG A N 1
ATOM 728 C CA . ARG A 1 90 ? 7.336 3.835 -33.996 1.00 91.94 90 ARG A CA 1
ATOM 729 C C . ARG A 1 90 ? 5.910 3.310 -34.130 1.00 91.94 90 ARG A C 1
ATOM 731 O O . ARG A 1 90 ? 5.466 3.002 -35.231 1.00 91.94 90 ARG A O 1
ATOM 738 N N . SER A 1 91 ? 5.198 3.194 -33.014 1.00 95.00 91 SER A N 1
ATOM 739 C CA . SER A 1 91 ? 3.836 2.675 -32.956 1.00 95.00 91 SER A CA 1
ATOM 740 C C . SER A 1 91 ? 2.968 3.481 -31.990 1.00 95.00 91 SER A C 1
ATOM 742 O O . SER A 1 91 ? 3.468 4.126 -31.067 1.00 95.00 91 SER A O 1
ATOM 744 N N . TRP A 1 92 ? 1.645 3.391 -32.151 1.00 95.69 92 TRP A N 1
ATOM 745 C CA . TRP A 1 92 ? 0.692 3.926 -31.171 1.00 95.69 92 TRP A CA 1
ATOM 746 C C . TRP A 1 92 ? 0.904 3.339 -29.772 1.00 95.69 92 TRP A C 1
ATOM 748 O O . TRP A 1 92 ? 0.742 4.039 -28.775 1.00 95.69 92 TRP A O 1
ATOM 758 N N . LEU A 1 93 ? 1.333 2.076 -29.695 1.00 95.50 93 LEU A N 1
ATOM 759 C CA . LEU A 1 93 ? 1.692 1.432 -28.437 1.00 95.50 93 LEU A CA 1
ATOM 760 C C . LEU A 1 93 ? 2.858 2.158 -27.750 1.00 95.50 93 LEU A C 1
ATOM 762 O O . LEU A 1 93 ? 2.822 2.341 -26.538 1.00 95.50 93 LEU A O 1
ATOM 766 N N . ASP A 1 94 ? 3.867 2.600 -28.501 1.00 94.94 94 ASP A N 1
ATOM 767 C CA . ASP A 1 94 ? 5.021 3.320 -27.947 1.00 94.94 94 ASP A CA 1
ATOM 768 C C . ASP A 1 94 ? 4.633 4.711 -27.443 1.00 94.94 94 ASP A C 1
ATOM 770 O O . ASP A 1 94 ? 5.078 5.123 -26.372 1.00 94.94 94 ASP A O 1
ATOM 774 N N . ILE A 1 95 ? 3.730 5.395 -28.155 1.00 94.44 95 ILE A N 1
ATOM 775 C CA . ILE A 1 95 ? 3.152 6.669 -27.705 1.00 94.44 95 ILE A CA 1
ATOM 776 C C . ILE A 1 95 ? 2.430 6.469 -26.365 1.00 94.44 95 ILE A C 1
ATOM 778 O O . ILE A 1 95 ? 2.669 7.214 -25.415 1.00 94.44 95 ILE A O 1
ATOM 782 N N . ILE A 1 96 ? 1.596 5.429 -26.258 1.00 95.31 96 ILE A N 1
ATOM 783 C CA . ILE A 1 96 ? 0.869 5.107 -25.023 1.00 95.31 96 ILE A CA 1
ATOM 784 C C . ILE A 1 96 ? 1.839 4.744 -23.890 1.00 95.31 96 ILE A C 1
ATOM 786 O O . ILE A 1 96 ? 1.710 5.278 -22.789 1.00 95.31 96 ILE A O 1
ATOM 790 N N . LYS A 1 97 ? 2.835 3.885 -24.146 1.00 94.31 97 LYS A N 1
ATOM 791 C CA . LYS A 1 97 ? 3.862 3.508 -23.158 1.00 94.31 97 LYS A CA 1
ATOM 792 C C . LYS A 1 97 ? 4.590 4.732 -22.623 1.00 94.31 97 LYS A C 1
ATOM 794 O O . LYS A 1 97 ? 4.701 4.882 -21.409 1.00 94.31 97 LYS A O 1
ATOM 799 N N . ARG A 1 98 ? 5.056 5.614 -23.513 1.00 93.62 98 ARG A N 1
ATOM 800 C CA . ARG A 1 98 ? 5.737 6.857 -23.139 1.00 93.62 98 ARG A CA 1
ATOM 801 C C . ARG A 1 98 ? 4.842 7.719 -22.252 1.00 93.62 98 ARG A C 1
ATOM 803 O O . ARG A 1 98 ? 5.276 8.131 -21.184 1.00 93.62 98 ARG A O 1
ATOM 810 N N . MET A 1 99 ? 3.592 7.941 -22.655 1.00 92.69 99 MET A N 1
ATOM 811 C CA . MET A 1 99 ? 2.649 8.749 -21.878 1.00 92.69 99 MET A CA 1
ATOM 812 C C . MET A 1 99 ? 2.405 8.172 -20.479 1.00 92.69 99 MET A C 1
ATOM 814 O O . MET A 1 99 ? 2.538 8.892 -19.492 1.00 92.69 99 MET A O 1
ATOM 818 N N . ILE A 1 100 ? 2.094 6.877 -20.377 1.00 94.00 100 ILE A N 1
ATOM 819 C CA . ILE A 1 100 ? 1.778 6.233 -19.096 1.00 94.00 100 ILE A CA 1
ATOM 820 C C . ILE A 1 100 ? 3.008 6.202 -18.182 1.00 94.00 100 ILE A C 1
ATOM 822 O O . ILE A 1 100 ? 2.924 6.628 -17.031 1.00 94.00 100 ILE A O 1
ATOM 826 N N . LEU A 1 101 ? 4.154 5.728 -18.682 1.00 91.88 101 LEU A N 1
ATOM 827 C CA . LEU A 1 101 ? 5.350 5.532 -17.859 1.00 91.88 101 LEU A CA 1
ATOM 828 C C . LEU A 1 101 ? 5.958 6.860 -17.390 1.00 91.88 101 LEU A C 1
ATOM 830 O O . LEU A 1 101 ? 6.380 6.952 -16.239 1.00 91.88 101 LEU A O 1
ATOM 834 N N . SER A 1 102 ? 5.957 7.901 -18.229 1.00 90.00 102 SER A N 1
ATOM 835 C CA . SER A 1 102 ? 6.456 9.226 -17.836 1.00 90.00 102 SER A CA 1
ATOM 836 C C . SER A 1 102 ? 5.504 9.969 -16.889 1.00 90.00 102 SER A C 1
ATOM 838 O O . SER A 1 102 ? 5.959 10.757 -16.062 1.00 90.00 102 SER A O 1
ATOM 840 N N . ALA A 1 103 ? 4.191 9.725 -16.968 1.00 91.81 103 ALA A N 1
ATOM 841 C CA . ALA A 1 103 ? 3.215 10.370 -16.088 1.00 91.81 103 ALA A CA 1
ATOM 842 C C . ALA A 1 103 ? 3.104 9.706 -14.704 1.00 91.81 103 ALA A C 1
ATOM 844 O O . ALA A 1 103 ? 2.731 10.368 -13.735 1.00 91.81 103 ALA A O 1
ATOM 845 N N . PHE A 1 104 ? 3.425 8.412 -14.585 1.00 92.19 104 PHE A N 1
ATOM 846 C CA . PHE A 1 104 ? 3.102 7.615 -13.397 1.00 92.19 104 PHE A CA 1
ATOM 847 C C . PHE A 1 104 ? 3.726 8.143 -12.098 1.00 92.19 104 PHE A C 1
ATOM 849 O O . PHE A 1 104 ? 3.073 8.128 -11.052 1.00 92.19 104 PHE A O 1
ATOM 856 N N . ILE A 1 105 ? 4.961 8.655 -12.142 1.00 89.50 105 ILE A N 1
ATOM 857 C CA . ILE A 1 105 ? 5.607 9.215 -10.945 1.00 89.50 105 ILE A CA 1
ATOM 858 C C . ILE A 1 105 ? 4.893 10.478 -10.458 1.00 89.50 105 ILE A C 1
ATOM 860 O O . ILE A 1 105 ? 4.626 10.608 -9.267 1.00 89.50 105 ILE A O 1
ATOM 864 N N . TRP A 1 106 ? 4.510 11.366 -11.377 1.00 91.62 106 TRP A N 1
ATOM 865 C CA . TRP A 1 106 ? 3.813 12.611 -11.064 1.00 91.62 106 TRP A CA 1
ATOM 866 C C . TRP A 1 106 ? 2.400 12.346 -10.564 1.00 91.62 106 TRP A C 1
ATOM 868 O O . TRP A 1 106 ? 1.965 12.944 -9.582 1.00 91.62 106 TRP A O 1
ATOM 878 N N . PHE A 1 107 ? 1.711 11.392 -11.187 1.00 94.75 107 PHE A N 1
ATOM 879 C CA . PHE A 1 107 ? 0.406 10.938 -10.730 1.00 94.75 107 PHE A CA 1
ATOM 880 C C . PHE A 1 107 ? 0.478 10.342 -9.319 1.00 94.75 107 PHE A C 1
ATOM 882 O O . PHE A 1 107 ? -0.315 10.701 -8.448 1.00 94.75 107 PHE A O 1
ATOM 889 N N . THR A 1 108 ? 1.468 9.487 -9.053 1.00 93.88 108 THR A N 1
ATOM 890 C CA . THR A 1 108 ? 1.638 8.900 -7.718 1.00 93.88 108 THR A CA 1
ATOM 891 C C . THR A 1 108 ? 1.977 9.970 -6.680 1.00 93.88 108 THR A C 1
ATOM 893 O O . THR A 1 108 ? 1.426 9.961 -5.582 1.00 93.88 108 THR A O 1
ATOM 896 N N . LEU A 1 109 ? 2.823 10.940 -7.031 1.00 92.81 109 LEU A N 1
ATOM 897 C CA . LEU A 1 109 ? 3.166 12.064 -6.164 1.00 92.81 109 LEU A CA 1
ATOM 898 C C . LEU A 1 109 ? 1.950 12.948 -5.849 1.00 92.81 109 LEU A C 1
ATOM 900 O O . LEU A 1 109 ? 1.778 13.364 -4.704 1.00 92.81 109 LEU A O 1
ATOM 904 N N . ALA A 1 110 ? 1.065 13.165 -6.825 1.00 94.81 110 ALA A N 1
ATOM 905 C CA . ALA A 1 110 ? -0.202 13.861 -6.618 1.00 94.81 110 ALA A CA 1
ATOM 906 C C . ALA A 1 110 ? -1.126 13.104 -5.648 1.00 94.81 110 ALA A C 1
ATOM 908 O O . ALA A 1 110 ? -1.729 13.725 -4.774 1.00 94.81 110 ALA A O 1
ATOM 909 N N . ILE A 1 111 ? -1.197 11.769 -5.737 1.00 95.44 111 ILE A N 1
ATOM 910 C CA . ILE A 1 111 ? -1.954 10.945 -4.777 1.00 95.44 111 ILE A CA 1
ATOM 911 C C . ILE A 1 111 ? -1.368 11.063 -3.367 1.00 95.44 111 ILE A C 1
ATOM 913 O O . ILE A 1 111 ? -2.121 11.214 -2.408 1.00 95.44 111 ILE A O 1
ATOM 917 N N . VAL A 1 112 ? -0.041 11.019 -3.224 1.00 94.69 112 VAL A N 1
ATOM 918 C CA . VAL A 1 112 ? 0.630 11.171 -1.921 1.00 94.69 112 VAL A CA 1
ATOM 919 C C . VAL A 1 112 ? 0.353 12.553 -1.328 1.00 94.69 112 VAL A C 1
ATOM 921 O O . VAL A 1 112 ? 0.030 12.662 -0.146 1.00 94.69 112 VAL A O 1
ATOM 924 N N . PHE A 1 113 ? 0.404 13.603 -2.150 1.00 95.56 113 PHE A N 1
ATOM 925 C CA . PHE A 1 113 ? 0.047 14.956 -1.734 1.00 95.56 113 PHE A CA 1
ATOM 926 C C . PHE A 1 113 ? -1.418 15.044 -1.281 1.00 95.56 113 PHE A C 1
ATOM 928 O O . PHE A 1 113 ? -1.695 15.549 -0.196 1.00 95.56 113 PHE A O 1
ATOM 935 N N . LEU A 1 114 ? -2.348 14.478 -2.058 1.00 95.12 114 LEU A N 1
ATOM 936 C CA . LEU A 1 114 ? -3.772 14.429 -1.716 1.00 95.12 114 LEU A CA 1
ATOM 937 C C . LEU A 1 114 ? -4.030 13.645 -0.419 1.00 95.12 114 LEU A C 1
ATOM 939 O O . LEU A 1 114 ? -4.840 14.050 0.413 1.00 95.12 114 LEU A O 1
ATOM 943 N N . ALA A 1 115 ? -3.319 12.537 -0.202 1.00 92.81 115 ALA A N 1
ATOM 944 C CA . ALA A 1 115 ? -3.382 11.788 1.051 1.00 92.81 115 ALA A CA 1
ATOM 945 C C . ALA A 1 115 ? -2.909 12.632 2.250 1.00 92.81 115 ALA A C 1
ATOM 947 O O . ALA A 1 115 ? -3.474 12.522 3.339 1.00 92.81 115 ALA A O 1
ATOM 948 N N . GLY A 1 116 ? -1.919 13.504 2.036 1.00 92.88 116 GLY A N 1
ATOM 949 C CA . GLY A 1 116 ? -1.428 14.464 3.021 1.00 92.88 116 GLY A CA 1
ATOM 950 C C . GLY A 1 116 ? -2.379 15.635 3.309 1.00 92.88 116 GLY A C 1
ATOM 951 O O . GLY A 1 116 ? -2.386 16.144 4.427 1.00 92.88 116 GLY A O 1
ATOM 952 N N . THR A 1 117 ? -3.216 16.052 2.353 1.00 93.75 117 THR A N 1
ATOM 953 C CA . THR A 1 117 ? -4.158 17.177 2.538 1.00 93.75 117 THR A CA 1
ATOM 954 C C . THR A 1 117 ? -5.559 16.753 2.981 1.00 93.75 117 THR A C 1
ATOM 956 O O . THR A 1 117 ? -6.247 17.528 3.641 1.00 93.75 117 THR 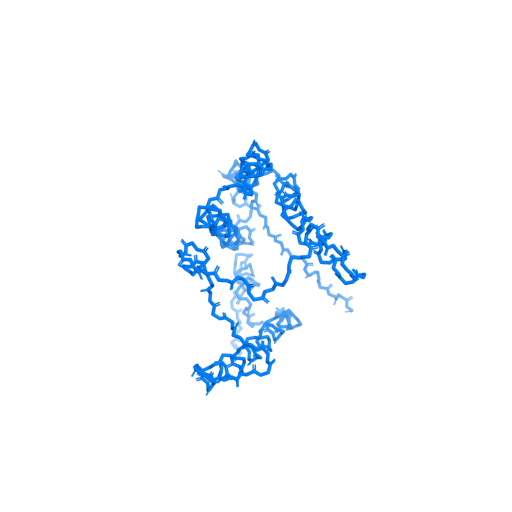A O 1
ATOM 959 N N . ASN A 1 118 ? -5.992 15.525 2.673 1.00 88.94 118 ASN A N 1
ATOM 960 C CA . ASN A 1 118 ? -7.363 15.059 2.926 1.00 88.94 118 ASN A CA 1
ATOM 961 C C . ASN A 1 118 ? -7.784 15.065 4.405 1.00 88.94 118 ASN A C 1
ATOM 963 O O . ASN A 1 118 ? -8.970 15.181 4.715 1.00 88.94 118 ASN A O 1
ATOM 967 N N . ARG A 1 119 ? -6.844 14.879 5.337 1.00 84.25 119 ARG A N 1
ATOM 968 C CA . ARG A 1 119 ? -7.091 14.918 6.787 1.00 84.25 119 ARG A CA 1
ATOM 969 C C . ARG A 1 119 ? -5.918 15.605 7.464 1.00 84.25 119 ARG A C 1
ATOM 971 O O . ARG A 1 119 ? -4.782 15.352 7.089 1.00 84.25 119 ARG A O 1
ATOM 978 N N . VAL A 1 120 ? -6.172 16.403 8.496 1.00 86.88 120 VAL A N 1
ATOM 979 C CA . VAL A 1 120 ? -5.113 17.047 9.284 1.00 86.88 120 VAL A CA 1
ATOM 980 C C . VAL A 1 120 ? -4.782 16.152 10.479 1.00 86.88 120 VAL A C 1
ATOM 982 O O . VAL A 1 120 ? -5.593 16.009 11.386 1.00 86.88 120 VAL A O 1
ATOM 985 N N . ASN A 1 121 ? -3.633 15.477 10.444 1.00 92.06 121 ASN A N 1
ATOM 986 C CA . ASN A 1 121 ? -3.049 14.751 11.575 1.00 92.06 121 ASN A CA 1
ATOM 987 C C . ASN A 1 121 ? -1.530 14.622 11.372 1.00 92.06 121 ASN A C 1
ATOM 989 O O . ASN A 1 121 ? -1.010 14.894 10.292 1.00 92.06 121 ASN A O 1
ATOM 993 N N . ILE A 1 122 ? -0.797 14.180 12.391 1.00 94.19 122 ILE A N 1
ATOM 994 C CA . ILE A 1 122 ? 0.669 14.073 12.305 1.00 94.19 122 ILE A CA 1
ATOM 995 C C . ILE A 1 122 ? 1.156 13.141 11.178 1.00 94.19 122 ILE A C 1
ATOM 997 O O . ILE A 1 122 ? 2.226 13.352 10.610 1.00 94.19 122 ILE A O 1
ATOM 1001 N N . PHE A 1 123 ? 0.360 12.136 10.802 1.00 94.38 123 PHE A N 1
ATOM 1002 C CA . PHE A 1 123 ? 0.700 11.228 9.705 1.00 94.38 123 PHE A CA 1
ATOM 1003 C C . PHE A 1 123 ? 0.513 11.883 8.331 1.00 94.38 123 PHE A C 1
ATOM 1005 O O . PHE A 1 123 ? 1.271 11.630 7.399 1.00 94.38 123 PHE A O 1
ATOM 1012 N N . SER A 1 124 ? -0.479 12.759 8.190 1.00 94.19 124 SER A N 1
ATOM 1013 C CA . SER A 1 124 ? -0.698 13.489 6.944 1.00 94.19 124 SER A CA 1
ATOM 1014 C C . SER A 1 124 ? 0.401 14.519 6.683 1.00 94.19 124 SER A C 1
ATOM 1016 O O . SER A 1 124 ? 0.854 14.657 5.546 1.00 94.19 124 SER A O 1
ATOM 1018 N N . LEU A 1 125 ? 0.942 15.124 7.746 1.00 94.56 125 LEU A N 1
ATOM 1019 C CA . LEU A 1 125 ? 2.122 15.982 7.662 1.00 94.56 125 LEU A CA 1
ATOM 1020 C C . LEU A 1 125 ? 3.339 15.241 7.085 1.00 94.56 125 LEU A C 1
ATOM 1022 O O . LEU A 1 125 ? 4.050 15.797 6.252 1.00 94.56 125 LEU A O 1
ATOM 1026 N N . GLY A 1 126 ? 3.570 13.982 7.471 1.00 94.56 126 GLY A N 1
ATOM 1027 C CA . GLY A 1 126 ? 4.678 13.202 6.914 1.00 94.56 126 GLY A CA 1
ATOM 1028 C C . GLY A 1 126 ? 4.517 12.911 5.418 1.00 94.56 126 GLY A C 1
ATOM 1029 O O . GLY A 1 126 ? 5.497 13.007 4.677 1.00 94.56 126 GLY A O 1
ATOM 1030 N N . TYR A 1 127 ? 3.291 12.652 4.945 1.00 95.81 127 TYR A N 1
ATOM 1031 C CA . TYR A 1 127 ? 3.014 12.550 3.506 1.00 95.81 127 TYR A CA 1
ATOM 1032 C C . TYR A 1 127 ? 3.260 13.873 2.773 1.00 95.81 127 TYR A C 1
ATOM 1034 O O . TYR A 1 127 ? 3.857 13.857 1.697 1.00 95.81 127 TYR A O 1
ATOM 1042 N N . LEU A 1 128 ? 2.868 15.013 3.357 1.00 95.62 128 LEU A N 1
ATOM 1043 C CA . LEU A 1 128 ? 3.131 16.337 2.782 1.00 95.62 128 LEU A CA 1
ATOM 1044 C C . LEU A 1 128 ? 4.629 16.626 2.679 1.00 95.62 128 LEU A C 1
ATOM 1046 O O . LEU A 1 128 ? 5.097 17.016 1.613 1.00 95.62 128 LEU A O 1
ATOM 1050 N N . ILE A 1 129 ? 5.390 16.394 3.753 1.00 95.25 129 ILE A N 1
ATOM 1051 C CA . ILE A 1 129 ? 6.849 16.574 3.756 1.00 95.25 129 ILE A CA 1
ATOM 1052 C C . ILE A 1 129 ? 7.487 15.696 2.677 1.00 95.25 129 ILE A C 1
ATOM 1054 O O . ILE A 1 129 ? 8.279 16.187 1.876 1.00 95.25 129 ILE A O 1
ATOM 1058 N N . GLY A 1 130 ? 7.110 14.414 2.612 1.00 93.88 130 GLY A N 1
ATOM 1059 C CA . GLY A 1 130 ? 7.590 13.502 1.577 1.00 93.88 130 GLY A CA 1
ATOM 1060 C C . GLY A 1 130 ? 7.271 14.006 0.169 1.00 93.88 130 GLY A C 1
ATOM 1061 O O . GLY A 1 130 ? 8.162 14.059 -0.678 1.00 93.88 130 GLY A O 1
ATOM 1062 N N . ALA A 1 131 ? 6.031 14.440 -0.070 1.00 94.25 131 ALA A N 1
ATOM 1063 C CA . ALA A 1 131 ? 5.616 14.980 -1.3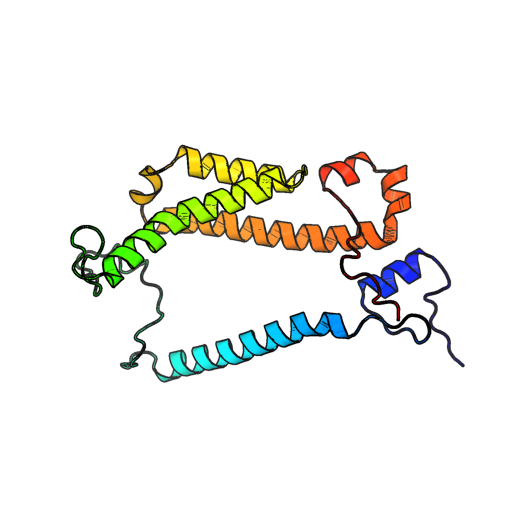58 1.00 94.25 131 ALA A CA 1
ATOM 1064 C C . ALA A 1 131 ? 6.430 16.222 -1.747 1.00 94.25 131 ALA A C 1
ATOM 1066 O O . ALA A 1 131 ? 6.939 16.289 -2.863 1.00 94.25 131 ALA A O 1
ATOM 1067 N N . PHE A 1 132 ? 6.624 17.169 -0.825 1.00 94.56 132 PHE A N 1
ATOM 1068 C CA . PHE A 1 132 ? 7.427 18.364 -1.082 1.00 94.56 132 PHE A CA 1
ATOM 1069 C C . PHE A 1 132 ? 8.900 18.048 -1.343 1.00 94.56 132 PHE A C 1
ATOM 1071 O O . PHE A 1 132 ? 9.481 18.669 -2.223 1.00 94.56 132 PHE A O 1
ATOM 1078 N N . ILE A 1 133 ? 9.496 17.063 -0.662 1.00 93.19 133 ILE A N 1
ATOM 1079 C CA . ILE A 1 133 ? 10.875 16.626 -0.943 1.00 93.19 133 ILE A CA 1
ATOM 1080 C C . ILE A 1 133 ? 11.002 16.111 -2.386 1.00 93.19 133 ILE A C 1
ATOM 1082 O O . ILE A 1 133 ? 11.929 16.494 -3.101 1.00 93.19 133 ILE A O 1
ATOM 1086 N N . PHE A 1 134 ? 10.066 15.271 -2.840 1.00 91.75 134 PHE A N 1
ATOM 1087 C CA . PHE A 1 134 ? 10.075 14.762 -4.216 1.00 91.75 134 PHE A CA 1
ATOM 1088 C C . PHE A 1 134 ? 9.768 15.857 -5.248 1.00 91.75 134 PHE A C 1
ATOM 1090 O O . PHE A 1 134 ? 10.426 15.908 -6.285 1.00 91.75 134 PHE A O 1
ATOM 1097 N N . LEU A 1 135 ? 8.821 16.755 -4.957 1.00 91.06 135 LEU A N 1
ATOM 1098 C CA . LEU A 1 135 ? 8.502 17.903 -5.814 1.00 91.06 135 LEU A CA 1
ATOM 1099 C C . LEU A 1 135 ? 9.678 18.877 -5.930 1.00 91.06 135 LEU A C 1
ATOM 1101 O O . LEU A 1 135 ? 9.932 19.381 -7.018 1.00 91.06 135 LEU A O 1
ATOM 1105 N N . TRP A 1 136 ? 10.407 19.107 -4.835 1.00 92.12 136 TRP A N 1
ATOM 1106 C CA . TRP A 1 136 ? 11.589 19.968 -4.807 1.00 92.12 136 TRP A CA 1
ATOM 1107 C C . TRP A 1 136 ? 12.704 19.431 -5.703 1.00 92.12 136 TRP A C 1
ATOM 1109 O O . TRP A 1 136 ? 13.335 20.190 -6.430 1.00 92.12 136 TRP A O 1
ATOM 1119 N N . GLN A 1 137 ? 12.933 18.114 -5.681 1.00 90.88 137 GLN A N 1
ATOM 1120 C CA . GLN A 1 137 ? 13.882 17.479 -6.596 1.00 90.88 137 GLN A CA 1
ATOM 1121 C C . GLN A 1 137 ? 13.380 17.516 -8.051 1.00 90.88 137 GLN A C 1
ATOM 1123 O O . GLN A 1 137 ? 14.180 17.639 -8.975 1.00 90.88 137 GLN A O 1
ATOM 1128 N N . GLY A 1 138 ? 12.068 17.393 -8.265 1.00 88.12 138 GLY A N 1
ATOM 1129 C CA . GLY A 1 138 ? 11.434 17.528 -9.572 1.00 88.12 138 GLY A CA 1
ATOM 1130 C C . GLY A 1 138 ? 11.981 16.556 -10.623 1.00 88.12 138 GLY A C 1
ATOM 1131 O O . GLY A 1 138 ? 12.162 15.365 -10.365 1.00 88.12 138 GLY A O 1
ATOM 1132 N N . ASN A 1 139 ? 12.256 17.068 -11.826 1.00 88.25 139 ASN A N 1
ATOM 1133 C CA . ASN A 1 139 ? 12.772 16.268 -12.945 1.00 88.25 139 ASN A CA 1
ATOM 1134 C C . ASN A 1 139 ? 14.201 15.749 -12.722 1.00 88.25 139 ASN A C 1
ATOM 1136 O O . ASN A 1 139 ? 14.575 14.729 -13.302 1.00 88.25 139 ASN A O 1
ATOM 1140 N N . ASP A 1 140 ? 14.983 16.373 -11.843 1.00 90.06 140 ASP A N 1
ATOM 1141 C CA . ASP A 1 140 ? 16.348 15.921 -11.555 1.00 90.06 140 ASP A CA 1
ATOM 1142 C C . ASP A 1 140 ? 16.361 14.554 -10.851 1.00 90.06 140 ASP A C 1
ATOM 1144 O O . ASP A 1 140 ? 17.406 13.909 -10.745 1.00 90.06 140 ASP A O 1
ATOM 1148 N N . LEU A 1 141 ? 15.203 14.081 -10.372 1.00 87.75 141 LEU A N 1
ATOM 1149 C CA . LEU A 1 141 ? 15.047 12.730 -9.845 1.00 87.75 141 LEU A CA 1
ATOM 1150 C C . LEU A 1 141 ? 15.421 11.672 -10.891 1.00 87.75 141 LEU A C 1
ATOM 1152 O O . LEU A 1 141 ? 16.061 10.688 -10.534 1.00 87.75 141 LEU A O 1
ATOM 1156 N N . TYR A 1 142 ? 15.072 11.881 -12.164 1.00 86.19 142 TYR A N 1
ATOM 1157 C CA . TYR A 1 142 ? 15.325 10.914 -13.240 1.00 86.19 142 TYR A CA 1
ATOM 1158 C C . TYR A 1 142 ? 16.810 10.736 -13.564 1.00 86.19 142 TYR A C 1
ATOM 1160 O O . TYR A 1 142 ? 17.202 9.697 -14.085 1.00 86.19 142 TYR A O 1
ATOM 1168 N N . LEU A 1 143 ? 17.633 11.736 -13.246 1.00 89.81 143 LEU A N 1
ATOM 1169 C CA . LEU A 1 143 ? 19.078 11.703 -13.473 1.00 89.81 143 LEU A CA 1
ATOM 1170 C C . LEU A 1 143 ? 19.833 10.977 -12.351 1.00 89.81 143 LEU A C 1
ATOM 1172 O O . LEU A 1 143 ? 21.033 10.728 -12.462 1.00 89.81 143 LEU A O 1
ATOM 1176 N N . ARG A 1 144 ? 19.160 10.654 -11.241 1.00 90.25 144 ARG A N 1
ATOM 1177 C CA . ARG A 1 144 ? 19.787 9.991 -10.095 1.00 90.25 144 ARG A CA 1
ATOM 1178 C C . ARG A 1 144 ? 19.942 8.485 -10.357 1.00 90.25 144 ARG A C 1
ATOM 1180 O O . ARG A 1 144 ? 19.097 7.890 -11.021 1.00 90.25 144 ARG A O 1
ATOM 1187 N N . PRO A 1 145 ? 20.957 7.827 -9.765 1.00 89.75 145 PRO A N 1
ATOM 1188 C CA . PRO A 1 145 ? 21.087 6.374 -9.841 1.00 89.75 145 PRO A CA 1
ATOM 1189 C C . PRO A 1 145 ? 19.830 5.661 -9.328 1.00 89.75 145 PRO A C 1
ATOM 1191 O O . PRO A 1 145 ? 19.271 6.038 -8.289 1.00 89.75 145 PRO A O 1
ATOM 1194 N N . VAL A 1 146 ? 19.414 4.592 -10.011 1.00 89.94 146 VAL A N 1
ATOM 1195 C CA . VAL A 1 146 ? 18.161 3.867 -9.727 1.00 89.94 146 VAL A CA 1
ATOM 1196 C C . VAL A 1 146 ? 18.124 3.367 -8.281 1.00 89.94 146 VAL A C 1
ATOM 1198 O O . VAL A 1 146 ? 17.090 3.450 -7.615 1.00 89.94 146 VAL A O 1
ATOM 1201 N N . LYS A 1 147 ? 19.265 2.923 -7.739 1.00 90.44 147 LYS A N 1
ATOM 1202 C CA . LYS A 1 147 ? 19.382 2.491 -6.336 1.00 90.44 147 LYS A CA 1
ATOM 1203 C C . LYS A 1 147 ? 19.019 3.588 -5.336 1.00 90.44 147 LYS A C 1
ATOM 1205 O O . LYS A 1 147 ? 18.412 3.296 -4.304 1.00 90.44 147 LYS A O 1
ATOM 1210 N N . VAL A 1 148 ? 19.374 4.840 -5.629 1.00 91.06 148 VAL A N 1
ATOM 1211 C CA . VAL A 1 148 ? 19.043 5.985 -4.772 1.00 91.06 148 VAL A CA 1
ATOM 1212 C C . VAL A 1 148 ? 17.542 6.232 -4.822 1.00 91.06 148 VAL A C 1
ATOM 1214 O O . VAL A 1 148 ? 16.909 6.247 -3.768 1.00 91.06 148 VAL A O 1
ATOM 1217 N N . ILE A 1 149 ? 16.960 6.332 -6.021 1.00 91.12 149 ILE A N 1
ATOM 1218 C CA . ILE A 1 149 ? 15.515 6.545 -6.213 1.00 91.12 149 ILE A CA 1
ATOM 1219 C C . ILE A 1 149 ? 14.713 5.471 -5.466 1.00 91.12 149 ILE A C 1
ATOM 1221 O O . ILE A 1 149 ? 13.823 5.786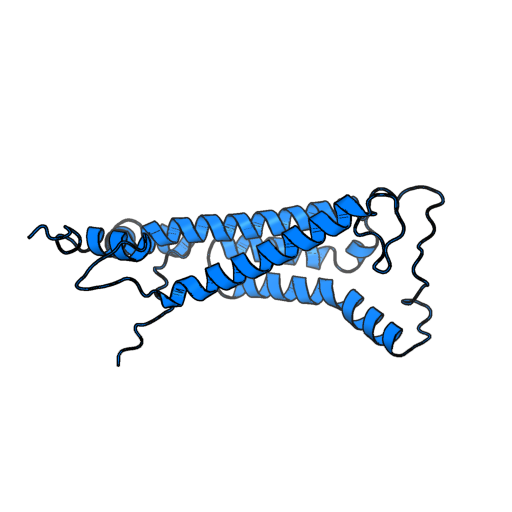 -4.678 1.00 91.12 149 ILE A O 1
ATOM 1225 N N . LEU A 1 150 ? 15.081 4.198 -5.631 1.00 92.25 150 LEU A N 1
ATOM 1226 C CA . LEU A 1 150 ? 14.410 3.081 -4.968 1.00 92.25 150 LEU A CA 1
ATOM 1227 C C . LEU A 1 150 ? 14.560 3.093 -3.450 1.00 92.25 150 LEU A C 1
ATOM 1229 O O . LEU A 1 150 ? 13.654 2.631 -2.759 1.00 92.25 150 LEU A O 1
ATOM 1233 N N . ARG A 1 151 ? 15.662 3.617 -2.906 1.00 93.38 151 ARG A N 1
ATOM 1234 C CA . ARG A 1 151 ? 15.819 3.781 -1.456 1.00 93.38 151 ARG A CA 1
ATOM 1235 C C . ARG A 1 151 ? 14.819 4.800 -0.909 1.00 93.38 151 ARG A C 1
ATOM 1237 O O . ARG A 1 151 ? 14.131 4.487 0.061 1.00 93.38 151 ARG A O 1
ATOM 1244 N N . TRP A 1 152 ? 14.700 5.965 -1.549 1.00 93.00 152 TRP A N 1
ATOM 1245 C CA . TRP A 1 152 ? 13.704 6.982 -1.187 1.00 93.00 152 TRP A CA 1
ATOM 1246 C C . TRP A 1 152 ? 12.278 6.447 -1.339 1.00 93.00 152 TRP A C 1
ATOM 1248 O O . TRP A 1 152 ? 11.455 6.594 -0.438 1.00 93.00 152 TRP A O 1
ATOM 1258 N N . TRP A 1 153 ? 12.008 5.736 -2.434 1.00 93.00 153 TRP A N 1
ATOM 1259 C CA . TRP A 1 153 ? 10.714 5.101 -2.672 1.00 93.00 153 TRP A CA 1
ATOM 1260 C C . TRP A 1 153 ? 10.369 4.045 -1.617 1.00 93.00 153 TRP A C 1
ATOM 1262 O O . TRP A 1 153 ? 9.268 4.025 -1.071 1.00 93.00 153 TRP A O 1
ATOM 1272 N N . SER A 1 154 ? 11.337 3.200 -1.260 1.00 94.94 154 SER A N 1
ATOM 1273 C CA . SER A 1 154 ? 11.158 2.176 -0.225 1.00 94.94 154 SER A CA 1
ATOM 1274 C C . SER A 1 154 ? 10.916 2.794 1.151 1.00 94.94 154 SER A C 1
ATOM 1276 O O . SER A 1 154 ? 10.197 2.209 1.958 1.00 94.94 154 SER A O 1
ATOM 1278 N N . PHE A 1 155 ? 11.505 3.960 1.437 1.00 95.44 155 PHE A N 1
ATOM 1279 C CA . PHE A 1 155 ? 11.225 4.709 2.661 1.00 95.44 155 PHE A CA 1
ATOM 1280 C C . PHE A 1 155 ? 9.773 5.208 2.689 1.00 95.44 155 PHE A C 1
ATOM 1282 O O . PHE A 1 155 ? 9.091 5.006 3.690 1.00 95.44 155 PHE A O 1
ATOM 1289 N N . LEU A 1 156 ? 9.270 5.759 1.577 1.00 94.38 156 LEU A N 1
ATOM 1290 C CA . LEU A 1 156 ? 7.881 6.217 1.456 1.00 94.38 156 LEU A CA 1
ATOM 1291 C C . LEU A 1 156 ? 6.863 5.070 1.583 1.00 94.38 156 LEU A C 1
ATOM 1293 O O . LEU A 1 156 ? 5.866 5.201 2.296 1.00 94.38 156 LEU A O 1
ATOM 1297 N N . ILE A 1 157 ? 7.123 3.921 0.950 1.00 96.00 157 ILE A N 1
ATOM 1298 C CA . ILE A 1 157 ? 6.276 2.724 1.095 1.00 96.00 157 ILE A CA 1
ATOM 1299 C C . ILE A 1 157 ? 6.260 2.262 2.553 1.00 96.00 157 ILE A C 1
ATOM 1301 O O . ILE A 1 157 ? 5.195 2.020 3.116 1.00 96.00 157 ILE A O 1
ATOM 1305 N N . ARG A 1 158 ? 7.433 2.174 3.191 1.00 97.62 158 ARG A N 1
ATOM 1306 C CA . ARG A 1 158 ? 7.543 1.742 4.589 1.00 97.62 158 ARG A CA 1
ATOM 1307 C C . ARG A 1 158 ? 6.820 2.700 5.527 1.00 97.62 158 ARG A C 1
ATOM 1309 O O . ARG A 1 158 ? 6.100 2.241 6.402 1.00 97.62 158 ARG A O 1
ATOM 1316 N N . TYR A 1 159 ? 6.953 4.007 5.301 1.00 96.56 159 TYR A N 1
ATOM 1317 C CA . TYR A 1 159 ? 6.179 5.021 6.009 1.00 96.56 159 TYR A CA 1
ATOM 1318 C C . TYR A 1 159 ? 4.675 4.770 5.860 1.00 96.56 159 TYR A C 1
ATOM 1320 O O . TYR A 1 159 ? 3.968 4.706 6.860 1.00 96.56 159 TYR A O 1
ATOM 1328 N N . SER A 1 160 ? 4.204 4.530 4.635 1.00 96.19 160 SER A N 1
ATOM 1329 C CA . SER A 1 160 ? 2.784 4.291 4.357 1.00 96.19 160 SER A CA 1
ATOM 1330 C C . SER A 1 160 ? 2.240 3.066 5.095 1.00 96.19 160 SER A C 1
ATOM 1332 O O . SER A 1 160 ? 1.197 3.140 5.744 1.00 96.19 160 SER A O 1
ATOM 1334 N N . VAL A 1 161 ? 2.977 1.952 5.061 1.00 97.25 161 VAL A N 1
ATOM 1335 C CA . VAL A 1 161 ? 2.618 0.724 5.788 1.00 97.25 161 VAL A CA 1
ATOM 1336 C C . VAL A 1 161 ? 2.605 0.969 7.298 1.00 97.25 161 VAL A C 1
ATOM 1338 O O . VAL A 1 161 ? 1.644 0.596 7.966 1.00 97.25 161 VAL A O 1
ATOM 1341 N N . THR A 1 162 ? 3.615 1.653 7.841 1.00 97.12 162 THR A N 1
ATOM 1342 C CA . THR A 1 162 ? 3.666 2.001 9.268 1.00 97.12 162 THR A CA 1
ATOM 1343 C C . THR A 1 162 ? 2.485 2.879 9.682 1.00 97.12 162 THR A C 1
ATOM 1345 O O . THR A 1 162 ? 1.883 2.629 10.723 1.00 97.12 162 THR A O 1
ATOM 1348 N N . VAL A 1 163 ? 2.096 3.868 8.869 1.00 95.50 163 VAL A N 1
ATOM 1349 C CA . VAL A 1 163 ? 0.915 4.706 9.134 1.00 95.50 163 VAL A CA 1
ATOM 1350 C C . VAL A 1 163 ? -0.360 3.866 9.168 1.00 95.50 163 VAL A C 1
ATOM 1352 O O . VAL A 1 163 ? -1.169 4.050 10.074 1.00 95.50 163 VAL A O 1
ATOM 1355 N N . ILE A 1 164 ? -0.536 2.933 8.223 1.00 94.81 164 ILE A N 1
ATOM 1356 C CA . ILE A 1 164 ? -1.694 2.024 8.198 1.00 94.81 164 ILE A CA 1
ATOM 1357 C C . ILE A 1 164 ? -1.741 1.181 9.477 1.00 94.81 164 ILE A C 1
ATOM 1359 O O . ILE A 1 164 ? -2.784 1.127 10.125 1.00 94.81 164 ILE A O 1
ATOM 1363 N N . LEU A 1 165 ? -0.616 0.579 9.876 1.00 96.00 165 LEU A N 1
ATOM 1364 C CA . LEU A 1 165 ? -0.534 -0.243 11.087 1.00 96.00 165 LEU A CA 1
ATOM 1365 C C . LEU A 1 165 ? -0.835 0.570 12.351 1.00 96.00 165 LEU A C 1
ATOM 1367 O O . LEU A 1 165 ? -1.655 0.153 13.165 1.00 96.00 165 LEU A O 1
ATOM 1371 N N . ILE A 1 166 ? -0.230 1.752 12.499 1.00 95.50 166 ILE A N 1
ATOM 1372 C CA . ILE A 1 166 ? -0.480 2.618 13.658 1.00 95.50 166 ILE A CA 1
ATOM 1373 C C . ILE A 1 166 ? -1.946 3.056 13.687 1.00 95.50 166 ILE A C 1
ATOM 1375 O O . ILE A 1 166 ? -2.575 2.992 14.737 1.00 95.50 166 ILE A O 1
ATOM 1379 N N . LYS A 1 167 ? -2.526 3.457 12.551 1.00 92.50 167 LYS A N 1
ATOM 1380 C CA . LYS A 1 167 ? -3.944 3.837 12.472 1.00 92.50 167 LYS A CA 1
ATOM 1381 C C . LYS A 1 167 ? -4.877 2.680 12.822 1.00 92.50 167 LYS A C 1
ATOM 1383 O O . LYS A 1 167 ? -5.850 2.911 13.533 1.00 92.50 167 LYS A O 1
ATOM 1388 N N . ALA A 1 168 ? -4.571 1.462 12.379 1.00 91.69 168 ALA A N 1
ATOM 1389 C CA . ALA A 1 168 ? -5.333 0.270 12.741 1.00 91.69 168 ALA A CA 1
ATOM 1390 C C . ALA A 1 168 ? -5.268 -0.010 14.253 1.00 91.69 168 ALA A C 1
ATOM 1392 O O . ALA A 1 168 ? -6.293 -0.296 14.866 1.00 91.69 168 ALA A O 1
ATOM 1393 N N . MET A 1 169 ? -4.099 0.158 14.880 1.00 91.88 169 MET A N 1
ATOM 1394 C CA . MET A 1 169 ? -3.953 0.021 16.335 1.00 91.88 169 MET A CA 1
ATOM 1395 C C . MET A 1 169 ? -4.675 1.137 17.099 1.00 91.88 169 MET A C 1
ATOM 1397 O O . MET A 1 169 ? -5.368 0.879 18.077 1.00 91.88 169 MET A O 1
ATOM 1401 N N . LEU A 1 170 ? -4.583 2.384 16.633 1.00 92.00 170 LEU A N 1
ATOM 1402 C CA . LEU A 1 170 ? -5.309 3.510 17.224 1.00 92.00 170 LEU A CA 1
ATOM 1403 C C . LEU A 1 170 ? -6.830 3.364 17.082 1.00 92.00 170 LEU A C 1
ATOM 1405 O O . LEU A 1 170 ? -7.568 3.886 17.914 1.00 92.00 170 LEU A O 1
ATOM 1409 N N . GLN A 1 171 ? -7.313 2.647 16.064 1.00 90.12 171 GLN A N 1
ATOM 1410 C CA . GLN A 1 171 ? -8.735 2.352 15.909 1.00 90.12 171 GLN A CA 1
ATOM 1411 C C . GLN A 1 171 ? -9.272 1.477 17.053 1.00 90.12 171 GLN A C 1
ATOM 1413 O O . GLN A 1 171 ? -10.421 1.670 17.441 1.00 90.12 171 GLN A O 1
ATOM 1418 N N . ILE A 1 172 ? -8.454 0.592 17.642 1.00 88.62 172 ILE A N 1
ATOM 1419 C CA . ILE A 1 172 ? -8.810 -0.173 18.855 1.00 88.62 172 ILE A CA 1
ATOM 1420 C C . ILE A 1 172 ? -9.164 0.798 19.980 1.00 88.62 172 ILE A C 1
ATOM 1422 O O . ILE A 1 172 ? -10.266 0.767 20.526 1.00 88.62 172 ILE A O 1
ATOM 1426 N N . LEU A 1 173 ? -8.238 1.715 20.272 1.00 89.12 173 LEU A N 1
ATOM 1427 C CA . LEU A 1 173 ? -8.401 2.716 21.325 1.00 89.12 173 LEU A CA 1
ATOM 1428 C C . LEU A 1 173 ? -9.607 3.617 21.046 1.00 89.12 173 LEU A C 1
ATOM 1430 O O . LEU A 1 173 ? -10.401 3.890 21.939 1.00 89.12 173 LEU A O 1
ATOM 1434 N N . GLY A 1 174 ? -9.776 4.023 19.786 1.00 88.12 174 GLY A N 1
ATOM 1435 C CA . GLY A 1 174 ? -10.876 4.874 19.353 1.00 88.12 174 GLY A CA 1
ATOM 1436 C C . GLY A 1 174 ? -12.251 4.207 19.368 1.00 88.12 174 GLY A C 1
ATOM 1437 O O . GLY A 1 174 ? -13.233 4.923 19.495 1.00 88.12 174 GLY A O 1
ATOM 1438 N N . CYS A 1 175 ? -12.361 2.884 19.222 1.00 86.88 175 CYS A N 1
ATOM 1439 C CA . CYS A 1 175 ? -13.650 2.183 19.278 1.00 86.88 175 CYS A CA 1
ATOM 1440 C C . CYS A 1 175 ? -14.023 1.717 20.691 1.00 86.88 175 CYS A C 1
ATOM 1442 O O . CYS A 1 175 ? -15.211 1.631 20.983 1.00 86.88 175 CYS A O 1
ATOM 1444 N N . ILE A 1 176 ? -13.041 1.451 21.559 1.00 87.81 176 ILE A N 1
ATOM 1445 C CA . ILE A 1 176 ? -13.283 0.961 22.925 1.00 87.81 176 ILE A CA 1
ATOM 1446 C C . ILE A 1 176 ? -13.351 2.113 23.941 1.00 87.81 176 ILE A C 1
ATOM 1448 O O . ILE A 1 176 ? -14.210 2.110 24.815 1.00 87.81 176 ILE A O 1
ATOM 1452 N N . PHE A 1 177 ? -12.473 3.116 23.825 1.00 86.81 177 PHE A N 1
ATOM 1453 C CA . PHE A 1 177 ? -12.268 4.153 24.849 1.00 86.81 177 PHE A CA 1
ATOM 1454 C C . PHE A 1 177 ? -12.559 5.574 24.345 1.00 86.81 177 PHE A C 1
ATOM 1456 O O . PHE A 1 177 ? -11.964 6.538 24.826 1.00 86.81 177 PHE A O 1
ATOM 1463 N N . LEU A 1 178 ? -13.450 5.740 23.359 1.00 83.12 178 LEU A N 1
ATOM 1464 C CA . LEU A 1 178 ? -13.657 7.042 22.709 1.00 83.12 178 LEU A CA 1
ATOM 1465 C C . LEU A 1 178 ? -14.031 8.159 23.693 1.00 83.12 178 LEU A C 1
ATOM 1467 O O . LEU A 1 178 ? -13.459 9.243 23.606 1.00 83.12 178 LEU A O 1
ATOM 1471 N N . ARG A 1 179 ? -14.978 7.888 24.605 1.00 82.31 179 ARG A N 1
ATOM 1472 C CA . ARG A 1 179 ? -15.473 8.860 25.596 1.00 82.31 179 ARG A CA 1
ATOM 1473 C C . ARG A 1 179 ? -14.349 9.288 26.545 1.00 82.31 179 ARG A C 1
ATOM 1475 O O . ARG A 1 179 ? -14.003 10.461 26.589 1.00 82.31 179 ARG A O 1
ATOM 1482 N N . GLU A 1 180 ? -13.672 8.316 27.152 1.00 85.25 180 GLU A N 1
ATOM 1483 C CA . GLU A 1 180 ? -12.529 8.543 28.048 1.00 85.25 180 GLU A CA 1
ATOM 1484 C C . GLU A 1 180 ? -11.397 9.343 27.379 1.00 85.25 180 GLU A C 1
ATOM 1486 O O . GLU A 1 180 ? -10.818 10.256 27.970 1.00 85.25 180 GLU A O 1
ATOM 1491 N N . MET A 1 181 ? -11.079 9.039 26.115 1.00 86.19 181 MET A N 1
ATOM 1492 C CA . MET A 1 181 ? -10.043 9.769 25.380 1.00 86.19 181 MET A CA 1
ATOM 1493 C C . MET A 1 181 ? -10.465 11.199 25.027 1.00 86.19 181 MET A C 1
ATOM 1495 O O . MET A 1 181 ? -9.603 12.076 24.965 1.00 86.19 181 MET A O 1
ATOM 1499 N N . GLN A 1 182 ? -11.752 11.456 24.785 1.00 85.69 182 GLN A N 1
ATOM 1500 C CA . GLN A 1 182 ? -12.250 12.812 24.548 1.00 85.69 182 GLN A CA 1
ATOM 1501 C C . GLN A 1 182 ? -12.211 13.656 25.825 1.00 85.69 182 GLN A C 1
ATOM 1503 O O . GLN A 1 182 ? -11.799 14.815 25.754 1.00 85.69 182 GLN A O 1
ATOM 1508 N N . ASP A 1 183 ? -12.528 13.060 26.972 1.00 89.25 183 ASP A N 1
ATOM 1509 C CA . ASP A 1 183 ? -12.568 13.767 28.253 1.00 89.25 183 ASP A CA 1
ATOM 1510 C C . ASP A 1 183 ? -11.165 14.035 28.821 1.00 89.25 183 ASP A C 1
ATOM 1512 O O . ASP A 1 183 ? -10.893 15.125 29.329 1.00 89.25 183 ASP A O 1
ATOM 1516 N N . HIS A 1 184 ? -10.231 13.086 28.681 1.00 90.69 184 HIS A N 1
ATOM 1517 C CA . HIS A 1 184 ? -8.899 13.184 29.294 1.00 90.69 184 HIS A CA 1
ATOM 1518 C C . HIS A 1 184 ? -7.752 13.495 28.319 1.00 90.69 184 HIS A C 1
ATOM 1520 O O . HIS A 1 184 ? -6.689 13.953 28.743 1.00 90.69 184 HIS A O 1
ATOM 1526 N N . ALA A 1 185 ? -7.924 13.255 27.015 1.00 91.00 185 ALA A N 1
ATOM 1527 C CA . ALA A 1 185 ? -6.833 13.305 26.037 1.00 91.00 185 ALA A CA 1
ATOM 1528 C C . ALA A 1 185 ? -7.261 13.832 24.651 1.00 91.00 185 ALA A C 1
ATOM 1530 O O . ALA A 1 185 ? -6.755 13.379 23.620 1.00 91.00 185 ALA A O 1
ATOM 1531 N N . CYS A 1 186 ? -8.153 14.830 24.608 1.00 89.69 186 CYS A N 1
ATOM 1532 C CA . CYS A 1 186 ? -8.656 15.417 23.357 1.00 89.69 186 CYS A CA 1
ATOM 1533 C C . CYS A 1 186 ? -7.531 15.869 22.402 1.00 89.69 186 CYS A C 1
ATOM 1535 O O . CYS A 1 186 ? -7.606 15.647 21.190 1.00 89.69 186 CYS A O 1
ATOM 1537 N N . TRP A 1 187 ? -6.436 16.418 22.944 1.00 92.38 187 TRP A N 1
ATOM 1538 C CA . TRP A 1 187 ? -5.264 16.818 22.157 1.00 92.38 187 TRP A CA 1
ATOM 1539 C C . TRP A 1 187 ? -4.658 15.643 21.370 1.00 92.38 187 TRP A C 1
ATOM 1541 O O . TRP A 1 187 ? -4.269 15.808 20.214 1.00 92.38 187 TRP A O 1
ATOM 1551 N N . ALA A 1 188 ? -4.616 14.444 21.959 1.00 89.81 188 ALA A N 1
ATOM 1552 C CA . ALA A 1 188 ? -4.065 13.249 21.327 1.00 89.81 188 ALA A CA 1
ATOM 1553 C C . ALA A 1 188 ? -5.020 12.708 20.256 1.00 89.81 188 ALA A C 1
ATOM 1555 O O . ALA A 1 188 ? -4.581 12.332 19.166 1.00 89.81 188 ALA A O 1
ATOM 1556 N N . VAL A 1 189 ? -6.330 12.735 20.532 1.00 89.56 189 VAL A N 1
ATOM 1557 C CA . VAL A 1 189 ? -7.376 12.363 19.568 1.00 89.56 189 VAL A CA 1
ATOM 1558 C C . VAL A 1 189 ? -7.268 13.215 18.302 1.00 89.56 189 VAL A C 1
ATOM 1560 O O . VAL A 1 189 ? -7.277 12.668 17.198 1.00 89.56 189 VAL A O 1
ATOM 1563 N N . GLN A 1 190 ? -7.091 14.531 18.445 1.00 90.00 190 GLN A N 1
ATOM 1564 C CA . GLN A 1 190 ? -6.924 15.450 17.317 1.00 90.00 190 GLN A CA 1
ATOM 1565 C C . GLN A 1 190 ? -5.580 15.259 16.601 1.00 90.00 190 GLN A C 1
ATOM 1567 O O . GLN A 1 190 ? -5.554 15.116 15.378 1.00 90.00 190 GLN A O 1
ATOM 1572 N N . LEU A 1 191 ? -4.468 15.188 17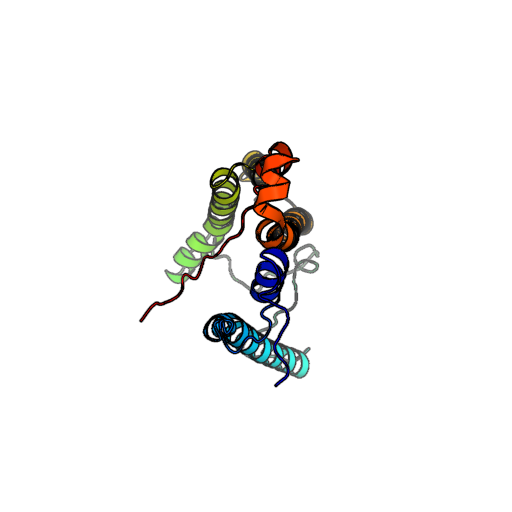.343 1.00 92.44 191 LEU A N 1
ATOM 1573 C CA . LEU A 1 191 ? -3.121 15.077 16.772 1.00 92.44 191 LEU A CA 1
ATOM 1574 C C . LEU A 1 191 ? -2.943 13.806 15.933 1.00 92.44 191 LEU A C 1
ATOM 1576 O O . LEU A 1 191 ? -2.410 13.850 14.820 1.00 92.44 191 LEU A O 1
ATOM 1580 N N . PHE A 1 192 ? -3.400 12.669 16.458 1.00 91.94 192 PHE A N 1
ATOM 1581 C CA . PHE A 1 192 ? -3.303 11.385 15.774 1.00 91.94 192 PHE A CA 1
ATOM 1582 C C . PHE A 1 192 ? -4.513 11.091 14.890 1.00 91.94 192 PHE A C 1
ATOM 1584 O O . PHE A 1 192 ? -4.476 10.125 14.128 1.00 91.94 192 PHE A O 1
ATOM 1591 N N . GLY A 1 193 ? -5.569 11.910 14.933 1.00 88.69 193 GLY A N 1
ATOM 1592 C CA . GLY A 1 193 ? -6.824 11.683 14.218 1.00 88.69 193 GLY A CA 1
ATOM 1593 C C . GLY A 1 193 ? -7.438 10.329 14.571 1.00 88.69 193 GLY A C 1
ATOM 1594 O O . GLY A 1 193 ? -7.655 9.515 13.666 1.00 88.69 193 GLY A O 1
ATOM 1595 N N . ILE A 1 194 ? -7.606 10.068 15.870 1.00 89.56 194 ILE A N 1
ATOM 1596 C CA . ILE A 1 194 ? -8.216 8.847 16.410 1.00 89.56 194 ILE A CA 1
ATOM 1597 C C . ILE A 1 194 ? -9.725 8.943 16.193 1.00 89.56 194 ILE A C 1
ATOM 1599 O O . ILE A 1 194 ? -10.361 9.908 16.605 1.00 89.56 194 ILE A O 1
ATOM 1603 N N . ALA A 1 195 ? -10.302 7.948 15.529 1.00 83.69 195 ALA A N 1
ATOM 1604 C CA . ALA A 1 195 ? -11.740 7.852 15.332 1.00 83.69 195 ALA A CA 1
ATOM 1605 C C . ALA A 1 195 ? -12.136 6.384 15.171 1.00 83.69 195 ALA A C 1
ATOM 1607 O O . ALA A 1 195 ? -11.403 5.608 14.554 1.00 83.69 195 ALA A O 1
ATOM 1608 N N . CYS A 1 196 ? -13.314 6.016 15.673 1.00 83.31 196 CYS A N 1
ATOM 1609 C CA . CYS A 1 196 ? -13.900 4.718 15.367 1.00 83.31 196 CYS A CA 1
ATOM 1610 C C . CYS A 1 196 ? -14.572 4.770 13.991 1.00 83.31 196 CYS A C 1
ATOM 1612 O O . CYS A 1 196 ? -15.553 5.487 13.789 1.00 83.31 196 CYS A O 1
ATOM 1614 N N . ILE A 1 197 ? -14.040 4.024 13.022 1.00 78.25 197 ILE A N 1
ATOM 1615 C CA . ILE A 1 197 ? -14.590 3.988 11.666 1.00 78.25 197 ILE A CA 1
ATOM 1616 C C . ILE A 1 197 ? -15.546 2.798 11.542 1.00 78.25 197 ILE A C 1
ATOM 1618 O O . ILE A 1 197 ? -15.145 1.698 11.166 1.00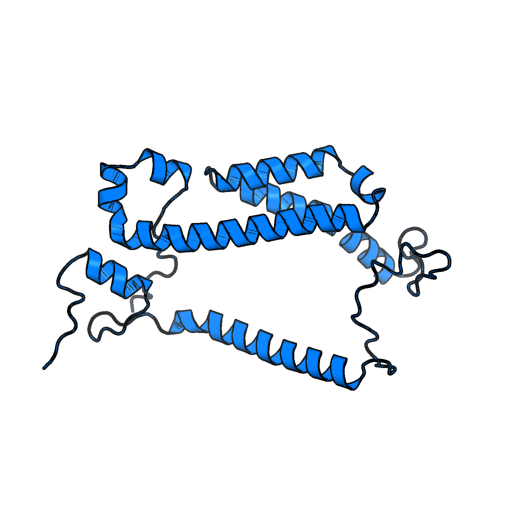 78.25 197 ILE A O 1
ATOM 1622 N N . LYS A 1 198 ? -16.841 3.033 11.767 1.00 68.50 198 LYS A N 1
ATOM 1623 C CA . LYS A 1 198 ? -17.912 2.076 11.440 1.00 68.50 198 LYS A CA 1
ATOM 1624 C C . LYS A 1 198 ? -18.363 2.259 9.984 1.00 68.50 198 LYS A C 1
ATOM 1626 O O . LYS A 1 198 ? -19.495 2.631 9.709 1.00 68.50 198 LYS A O 1
ATOM 1631 N N . LYS A 1 199 ? -17.441 2.073 9.025 1.00 56.09 199 LYS A N 1
ATOM 1632 C CA . LYS A 1 199 ? -17.672 2.404 7.594 1.00 56.09 199 LYS A CA 1
ATOM 1633 C C . LYS A 1 199 ? -18.754 1.556 6.922 1.00 56.09 199 LYS A C 1
ATOM 1635 O O . LYS A 1 199 ? -19.254 1.926 5.866 1.00 56.09 199 LYS A O 1
ATOM 1640 N N . PHE A 1 200 ? -19.074 0.417 7.517 1.00 56.81 200 PHE A N 1
ATOM 1641 C CA . PHE A 1 200 ? -20.096 -0.493 7.043 1.00 56.81 200 PHE A CA 1
ATOM 1642 C C . PHE A 1 200 ? -21.264 -0.415 8.021 1.00 56.81 200 PHE A C 1
ATOM 1644 O O . PHE A 1 200 ? -21.288 -1.143 9.013 1.00 56.81 200 PHE A O 1
ATOM 1651 N N . GLY A 1 201 ? -22.172 0.534 7.783 1.00 48.81 201 GLY A N 1
ATOM 1652 C CA . GLY A 1 201 ? -23.449 0.574 8.489 1.00 48.81 201 GLY A CA 1
ATOM 1653 C C . GLY A 1 201 ? -24.182 -0.754 8.308 1.00 48.81 201 GLY A C 1
ATOM 1654 O O . GLY A 1 201 ? -24.003 -1.440 7.297 1.00 48.81 201 GLY A O 1
ATOM 1655 N N . SER A 1 202 ? -24.971 -1.140 9.305 1.00 43.62 202 SER A N 1
ATOM 1656 C CA . SER A 1 202 ? -25.917 -2.238 9.164 1.00 43.62 202 SER A CA 1
ATOM 1657 C C . SER A 1 202 ? -26.767 -1.982 7.921 1.00 43.62 202 SER A C 1
ATOM 1659 O O . SER A 1 202 ? -27.408 -0.941 7.792 1.00 43.62 202 SER A O 1
ATOM 1661 N N . ILE A 1 203 ? -26.771 -2.931 6.987 1.00 40.09 203 ILE A N 1
ATOM 1662 C CA . ILE A 1 203 ? -27.879 -3.042 6.044 1.00 40.09 203 ILE A CA 1
ATOM 1663 C C . ILE A 1 203 ? -29.052 -3.490 6.921 1.00 40.09 203 ILE A C 1
ATOM 1665 O O . ILE A 1 203 ? -29.211 -4.678 7.185 1.00 40.09 203 ILE A O 1
ATOM 1669 N N . GLN A 1 204 ? -29.763 -2.524 7.505 1.00 36.22 204 GLN A N 1
ATOM 1670 C CA . GLN A 1 204 ? -31.055 -2.763 8.133 1.00 36.22 204 GLN A CA 1
ATOM 1671 C C . GLN A 1 204 ? -32.032 -3.083 7.002 1.00 36.22 204 GLN A C 1
ATOM 1673 O O . GLN A 1 204 ? -32.417 -2.188 6.251 1.00 36.22 204 GLN A O 1
ATOM 1678 N N . ASN A 1 205 ? -32.367 -4.365 6.872 1.00 31.84 205 ASN A N 1
ATOM 1679 C CA . ASN A 1 205 ? -33.668 -4.794 6.370 1.00 31.84 205 ASN A CA 1
ATOM 1680 C C . ASN A 1 205 ? -34.579 -5.022 7.573 1.00 31.84 205 ASN A C 1
ATOM 1682 O O . ASN A 1 205 ? -34.067 -5.580 8.572 1.00 31.84 205 ASN A O 1
#

pLDDT: mean 89.01, std 9.62, range [31.84, 98.31]

Sequence (205 aa):
CIVYPWDETEILQGIQEWMFLPDPIHPPPAYKLMCDFVVLLLVCRQALVFRIEQRHDGHEYAGGTNKRIIDDVERSGFVNPVPDFISHARSWLDIIKRMILSAFIWFTLAIVFLAGTNRVNIFSLGYLIGAFIFLWQGNDLYLRPVKVILRWWSFLIRYSVTVILIKAMLQILGCIFLREMQDHACWAVQLFGIACIKKFGSIQN

Radius of gyration: 24.4 Å; chains: 1; bounding box: 63×44×65 Å

Foldseek 3Di:
DDADCQPVDLLSVLVCQLVQHAHPVDHHDPVVCVVVVVVVVVVVVVVVVVVVCVVQPVHDDPVDHPDDCQVVVPDPPRDDPDDDLQPDPPDPVSVVVNVCVVCVVVVVLVVLLCQLPVADAPLSVVSNVLSVVDVVCPPVLVVDRPVVNVVSVVVVVVSVVVLVVVLSVLLSCQSNPVPVCVVPPVVVCRHNVRHNCPVPPPPDD